Protein AF-A0A1W9L1S1-F1 (afdb_monomer_lite)

Secondary structure (DSSP, 8-state):
----SSSSSS-------PPP-----------------PPPPP---------HHHHHGGG--S--TTHHHHHHHHHTSS-PPPPPPPPTTTT--------TT--PPP-------PPPPPPPPPPPEEEEEEEEEEHHHHHHHHHHHTT-EEEE-TT---EEEEEEEEEEHHHHHHHHHTTS-EEEEEETTEEEEEE----------S----EEEEEEEEEEEEE-----S-----------------------EEEEEEEEEEEEES--

Structure (mmCIF, N/CA/C/O backbone):
data_AF-A0A1W9L1S1-F1
#
_entry.id   AF-A0A1W9L1S1-F1
#
loop_
_atom_site.group_PDB
_atom_site.id
_atom_site.type_symbol
_atom_site.label_atom_id
_atom_site.label_alt_id
_atom_site.label_comp_id
_atom_site.label_asym_id
_atom_site.label_entity_id
_atom_site.label_seq_id
_atom_site.pdbx_PDB_ins_code
_atom_site.Cartn_x
_atom_site.Cartn_y
_atom_site.Cartn_z
_atom_site.occupancy
_atom_site.B_iso_or_equiv
_atom_site.auth_seq_id
_atom_site.auth_comp_id
_atom_site.auth_asym_id
_atom_site.auth_atom_id
_atom_site.pdbx_PDB_model_num
ATOM 1 N N . MET A 1 1 ? -48.584 16.063 -22.514 1.00 49.94 1 MET A N 1
ATOM 2 C CA . MET A 1 1 ? -47.549 16.477 -23.485 1.00 49.94 1 MET A CA 1
ATOM 3 C C . MET A 1 1 ? -47.046 17.865 -23.130 1.00 49.94 1 MET A C 1
ATOM 5 O O . MET A 1 1 ? -47.850 18.667 -22.679 1.00 49.94 1 MET A O 1
ATOM 9 N N . ASN A 1 2 ? -45.771 18.132 -23.423 1.00 47.44 2 ASN A N 1
ATOM 10 C CA . ASN A 1 2 ? -45.127 19.452 -23.467 1.00 47.44 2 ASN A CA 1
ATOM 11 C C . ASN A 1 2 ? -44.334 19.899 -22.221 1.00 47.44 2 ASN A C 1
ATOM 13 O O . ASN A 1 2 ? -44.718 20.835 -21.537 1.00 47.44 2 ASN A O 1
ATOM 17 N N . TRP A 1 3 ? -43.184 19.252 -21.988 1.00 33.94 3 TRP A N 1
ATOM 18 C CA . TRP A 1 3 ? -42.081 19.764 -21.151 1.00 33.94 3 TRP A CA 1
ATOM 19 C C . TRP A 1 3 ? -40.697 19.408 -21.748 1.00 33.94 3 TRP A C 1
ATOM 21 O O . TRP A 1 3 ? -39.762 19.087 -21.027 1.00 33.94 3 TRP A O 1
ATOM 31 N N . LEU A 1 4 ? -40.550 19.453 -23.084 1.00 48.19 4 LEU A N 1
ATOM 32 C CA . LEU A 1 4 ? -39.289 19.115 -23.778 1.00 48.19 4 LEU A CA 1
ATOM 33 C C . LEU A 1 4 ? -38.743 20.225 -24.705 1.00 48.19 4 LEU A C 1
ATOM 35 O O . LEU A 1 4 ? -38.006 19.935 -25.638 1.00 48.19 4 LEU A O 1
ATOM 39 N N . TYR A 1 5 ? -39.072 21.502 -24.471 1.00 48.50 5 TYR A N 1
ATOM 40 C CA . TYR A 1 5 ? -38.666 22.601 -25.373 1.00 48.50 5 TYR A CA 1
ATOM 41 C C . TYR A 1 5 ? -37.921 23.768 -24.700 1.00 48.50 5 TYR A C 1
ATOM 43 O O . TYR A 1 5 ? -37.891 24.875 -25.231 1.00 48.50 5 TYR A O 1
ATOM 51 N N . HIS A 1 6 ? -37.282 23.552 -23.547 1.00 50.56 6 HIS A N 1
ATOM 52 C CA . HIS A 1 6 ? -36.585 24.630 -22.824 1.00 50.56 6 HIS A CA 1
ATOM 53 C C . HIS A 1 6 ? -35.149 24.304 -22.389 1.00 50.56 6 HIS A C 1
ATOM 55 O O . HIS A 1 6 ? -34.696 24.756 -21.342 1.00 50.56 6 HIS A O 1
ATOM 61 N N . TYR A 1 7 ? -34.399 23.546 -23.200 1.00 45.69 7 TYR A N 1
ATOM 62 C CA . TYR A 1 7 ? -32.984 23.274 -22.899 1.00 45.69 7 TYR A CA 1
ATOM 63 C C . TYR A 1 7 ? -32.052 23.202 -24.122 1.00 45.69 7 TYR A C 1
ATOM 65 O O . TYR A 1 7 ? -31.078 22.462 -24.128 1.00 45.69 7 TYR A O 1
ATOM 73 N N . LEU A 1 8 ? -32.326 23.971 -25.181 1.00 45.34 8 LEU A N 1
ATOM 74 C CA . LEU A 1 8 ? -31.482 24.000 -26.389 1.00 45.34 8 LEU A CA 1
ATOM 75 C C . LEU A 1 8 ? -31.199 25.426 -26.885 1.00 45.34 8 LEU A C 1
ATOM 77 O O . LEU A 1 8 ? -31.322 25.709 -28.070 1.00 45.34 8 LEU A O 1
ATOM 81 N N . HIS A 1 9 ? -30.825 26.351 -25.992 1.00 46.66 9 HIS A N 1
ATOM 82 C CA . HIS A 1 9 ? -30.432 27.695 -26.446 1.00 46.66 9 HIS A CA 1
ATOM 83 C C . HIS A 1 9 ? -29.376 28.436 -25.615 1.00 46.66 9 HIS A C 1
ATOM 85 O O . HIS A 1 9 ? -29.292 29.665 -25.672 1.00 46.66 9 HIS A O 1
ATOM 91 N N . ARG A 1 10 ? -28.506 27.727 -24.888 1.00 46.94 10 ARG A N 1
ATOM 92 C CA . ARG A 1 10 ? -27.271 28.337 -24.381 1.00 46.94 10 ARG A CA 1
ATOM 93 C C . ARG A 1 10 ? -26.071 27.441 -24.635 1.00 46.94 10 ARG A C 1
ATOM 95 O O . ARG A 1 10 ? -26.021 26.337 -24.116 1.00 46.94 10 ARG A O 1
ATOM 102 N N . LEU A 1 11 ? -25.130 28.018 -25.386 1.00 43.56 11 LEU A N 1
ATOM 103 C CA . LEU A 1 11 ? -23.681 27.785 -25.464 1.00 43.56 11 LEU A CA 1
ATOM 104 C C . LEU A 1 11 ? -23.211 27.603 -26.914 1.00 43.56 11 LEU A C 1
ATOM 106 O O . LEU A 1 11 ? -22.735 26.551 -27.319 1.00 43.56 11 LEU A O 1
ATOM 110 N N . ASN A 1 12 ? -23.311 28.685 -27.689 1.00 44.16 12 ASN A N 1
ATOM 111 C CA . ASN A 1 12 ? -22.451 28.902 -28.844 1.00 44.16 12 ASN A CA 1
ATOM 112 C C . ASN A 1 12 ? -21.633 30.179 -28.587 1.00 44.16 12 ASN A C 1
ATOM 114 O O . ASN A 1 12 ? -22.175 31.151 -28.061 1.00 44.16 12 ASN A O 1
ATOM 118 N N . ALA A 1 13 ? -20.356 30.146 -28.973 1.00 46.00 13 ALA A N 1
ATOM 119 C CA . ALA A 1 13 ? -19.340 31.203 -28.893 1.00 46.00 13 ALA A CA 1
ATOM 120 C C . ALA A 1 13 ? -18.601 31.409 -27.548 1.00 46.00 13 ALA A C 1
ATOM 122 O O . ALA A 1 13 ? -18.848 32.359 -26.812 1.00 46.00 13 ALA A O 1
ATOM 123 N N . ILE A 1 14 ? -17.550 30.611 -27.320 1.00 42.50 14 ILE A N 1
ATOM 124 C CA . ILE A 1 14 ? -16.337 31.085 -26.631 1.00 42.50 14 ILE A CA 1
ATOM 125 C C . ILE A 1 14 ? -15.211 31.094 -27.665 1.00 42.50 14 ILE A C 1
ATOM 127 O O . ILE A 1 14 ? -14.679 30.063 -28.067 1.00 42.50 14 ILE A O 1
ATOM 131 N N . LYS A 1 15 ? -14.902 32.296 -28.153 1.00 43.91 15 LYS A N 1
ATOM 132 C CA . LYS A 1 15 ? -13.828 32.576 -29.102 1.00 43.91 15 LYS A CA 1
ATOM 133 C C . LYS A 1 15 ? -12.551 32.846 -28.304 1.00 43.91 15 LYS A C 1
ATOM 135 O O . LYS A 1 15 ? -12.382 33.936 -27.769 1.00 43.91 15 LYS A O 1
ATOM 140 N N . LEU A 1 16 ? -11.674 31.847 -28.196 1.00 41.12 16 LEU A N 1
ATOM 141 C CA . LEU A 1 16 ? -10.341 31.995 -27.602 1.00 41.12 16 LEU A CA 1
ATOM 142 C C . LEU A 1 16 ? -9.500 32.942 -28.470 1.00 41.12 16 LEU A C 1
ATOM 144 O O . LEU A 1 16 ? -9.145 32.621 -29.604 1.00 41.12 16 LEU A O 1
ATOM 148 N N . ARG A 1 17 ? -9.220 34.137 -27.942 1.00 42.00 17 ARG A N 1
ATOM 149 C CA . ARG A 1 17 ? -8.342 35.137 -28.551 1.00 42.00 17 ARG A CA 1
ATOM 150 C C . ARG A 1 17 ? -6.930 34.960 -27.996 1.00 42.00 17 ARG A C 1
ATOM 152 O O . ARG A 1 17 ? -6.697 35.187 -26.817 1.00 42.00 17 ARG A O 1
ATOM 159 N N . ILE A 1 18 ? -6.008 34.543 -28.857 1.00 47.72 18 ILE A N 1
ATOM 160 C CA . ILE A 1 18 ? -4.574 34.422 -28.566 1.00 47.72 18 ILE A CA 1
ATOM 161 C C . ILE A 1 18 ? -3.956 35.835 -28.619 1.00 47.72 18 ILE A C 1
ATOM 163 O O . ILE A 1 18 ? -4.170 36.522 -29.624 1.00 47.72 18 ILE A O 1
ATOM 167 N N . PRO A 1 19 ? -3.224 36.311 -27.592 1.00 51.56 19 PRO A N 1
ATOM 168 C CA . PRO A 1 19 ? -2.473 37.562 -27.688 1.00 51.56 19 PRO A CA 1
ATOM 169 C C . PRO A 1 19 ? -1.174 37.377 -28.503 1.00 51.56 19 PRO A C 1
ATOM 171 O O . PRO A 1 19 ? -0.564 36.307 -28.443 1.00 51.56 19 PRO A O 1
ATOM 174 N N . PRO A 1 20 ? -0.736 38.390 -29.277 1.00 47.16 20 PRO A N 1
ATOM 175 C CA . PRO A 1 20 ? 0.481 38.311 -30.079 1.00 47.16 20 PRO A CA 1
ATOM 176 C C . PRO A 1 20 ? 1.754 38.405 -29.225 1.00 47.16 20 PRO A C 1
ATOM 178 O O . PRO A 1 20 ? 1.797 39.065 -28.192 1.00 47.16 20 PRO A O 1
ATOM 181 N N . PHE A 1 21 ? 2.798 37.737 -29.710 1.00 41.56 21 PHE A N 1
ATOM 182 C CA . PHE A 1 21 ? 4.138 37.661 -29.134 1.00 41.56 21 PHE A CA 1
ATOM 183 C C . PHE A 1 21 ? 4.901 38.973 -29.405 1.00 41.56 21 PHE A C 1
ATOM 185 O O . PHE A 1 21 ? 5.224 39.268 -30.558 1.00 41.56 21 PHE A O 1
ATOM 192 N N . GLU A 1 22 ? 5.192 39.765 -28.370 1.00 40.75 22 GLU A N 1
ATOM 193 C CA . GLU A 1 22 ? 6.076 40.933 -28.486 1.00 40.75 22 GLU A CA 1
ATOM 194 C C . GLU A 1 22 ? 7.547 40.495 -28.551 1.00 40.75 22 GLU A C 1
ATOM 196 O O . GLU A 1 22 ? 8.065 39.802 -27.675 1.00 40.75 22 GLU A O 1
ATOM 201 N N . LYS A 1 23 ? 8.236 40.919 -29.616 1.00 44.12 23 LYS A N 1
ATOM 202 C CA . LYS A 1 23 ? 9.696 40.872 -29.737 1.00 44.12 23 LYS A CA 1
ATOM 203 C C . LYS A 1 23 ? 10.296 42.148 -29.145 1.00 44.12 23 LYS A C 1
ATOM 205 O O . LYS A 1 23 ? 9.975 43.232 -29.615 1.00 44.12 23 LYS A O 1
ATOM 210 N N . GLY A 1 24 ? 11.296 41.985 -28.280 1.00 38.12 24 GLY A N 1
ATOM 211 C CA . GLY A 1 24 ? 12.382 42.956 -28.112 1.00 38.12 24 GLY A CA 1
ATOM 212 C C . GLY A 1 24 ? 12.399 43.699 -26.779 1.00 38.12 24 GLY A C 1
ATOM 213 O O . GLY A 1 24 ? 11.664 44.654 -26.576 1.00 38.12 24 GLY A O 1
ATOM 214 N N . GLY A 1 25 ? 13.337 43.320 -25.912 1.00 33.94 25 GLY A N 1
ATOM 215 C CA . GLY A 1 25 ? 13.706 44.078 -24.720 1.00 33.94 25 GLY A CA 1
ATOM 216 C C . GLY A 1 25 ? 15.153 43.781 -24.353 1.00 33.94 25 GLY A C 1
ATOM 217 O O . GLY A 1 25 ? 15.442 42.786 -23.698 1.00 33.94 25 GLY A O 1
ATOM 218 N N . GLN A 1 26 ? 16.070 44.617 -24.841 1.00 43.94 26 GLN A N 1
ATOM 219 C CA . GLN A 1 26 ? 17.478 44.590 -24.463 1.00 43.94 26 GLN A CA 1
ATOM 220 C C . GLN A 1 26 ? 17.642 45.027 -23.003 1.00 43.94 26 GLN A C 1
ATOM 222 O O . GLN A 1 26 ? 17.233 46.124 -22.634 1.00 43.94 26 GLN A O 1
ATOM 227 N N . GLY A 1 27 ? 18.295 44.195 -22.196 1.00 35.91 27 GLY A N 1
ATOM 228 C CA . GLY A 1 27 ? 18.705 44.518 -20.832 1.00 35.91 27 GLY A CA 1
ATOM 229 C C . GLY A 1 27 ? 19.979 43.756 -20.495 1.00 35.91 27 GLY A C 1
ATOM 230 O O . GLY A 1 27 ? 19.933 42.585 -20.135 1.00 35.91 27 GLY A O 1
ATOM 231 N N . GLY A 1 28 ? 21.125 44.405 -20.701 1.00 34.25 28 GLY A N 1
ATOM 232 C CA . GLY A 1 28 ? 22.446 43.814 -20.519 1.00 34.25 28 GLY A CA 1
ATOM 233 C C . GLY A 1 28 ? 22.769 43.513 -19.057 1.00 34.25 28 GLY A C 1
ATOM 234 O O . GLY A 1 28 ? 22.754 44.404 -18.210 1.00 34.25 28 GLY A O 1
ATOM 235 N N . PHE A 1 29 ? 23.163 42.271 -18.784 1.00 43.78 29 PHE A N 1
ATOM 236 C CA . PHE A 1 29 ? 23.790 41.892 -17.523 1.00 43.78 29 PHE A CA 1
ATOM 237 C C . PHE A 1 29 ? 25.302 42.091 -17.631 1.00 43.78 29 PHE A C 1
ATOM 239 O O . PHE A 1 29 ? 26.038 41.275 -18.187 1.00 43.78 29 PHE A O 1
ATOM 246 N N . LYS A 1 30 ? 25.765 43.231 -17.114 1.00 42.75 30 LYS A N 1
ATOM 247 C CA . LYS A 1 30 ? 27.180 43.493 -16.857 1.00 42.75 30 LYS A CA 1
ATOM 248 C C . LYS A 1 30 ? 27.641 42.628 -15.679 1.00 42.75 30 LYS A C 1
ATOM 250 O O . LYS A 1 30 ? 27.108 42.735 -14.584 1.00 42.75 30 LYS A O 1
ATOM 255 N N . SER A 1 31 ? 28.657 41.813 -15.948 1.00 43.84 31 SER A N 1
ATOM 256 C CA . SER A 1 31 ? 29.830 41.563 -15.103 1.00 43.84 31 SER A CA 1
ATOM 257 C C . SER A 1 31 ? 29.633 41.658 -13.583 1.00 43.84 31 SER A C 1
ATOM 259 O O . SER A 1 31 ? 29.845 42.709 -12.987 1.00 43.84 31 SER A O 1
ATOM 261 N N . LEU A 1 32 ? 29.364 40.513 -12.957 1.00 44.47 32 LEU A N 1
ATOM 262 C CA . LEU A 1 32 ? 29.678 40.242 -11.551 1.00 44.47 32 LEU A CA 1
ATOM 263 C C . LEU A 1 32 ? 30.624 39.036 -11.503 1.00 44.47 32 LEU A C 1
ATOM 265 O O . LEU A 1 32 ? 30.278 37.942 -11.068 1.00 44.47 32 LEU A O 1
ATOM 269 N N . LYS A 1 33 ? 31.825 39.246 -12.044 1.00 46.69 33 LYS A N 1
ATOM 270 C CA . LYS A 1 33 ? 33.013 38.514 -11.614 1.00 46.69 33 LYS A CA 1
ATOM 271 C C . LYS A 1 33 ? 33.520 39.225 -10.359 1.00 46.69 33 LYS A C 1
ATOM 273 O O . LYS A 1 33 ? 33.461 40.448 -10.291 1.00 46.69 33 LYS A O 1
ATOM 278 N N . ASP A 1 34 ? 33.999 38.432 -9.411 1.00 43.19 34 ASP A N 1
ATOM 279 C CA . ASP A 1 34 ? 34.749 38.839 -8.219 1.00 43.19 34 ASP A CA 1
ATOM 280 C C . ASP A 1 34 ? 33.909 39.187 -6.981 1.00 43.19 34 ASP A C 1
ATOM 282 O O . ASP A 1 34 ? 33.527 40.333 -6.757 1.00 43.19 34 ASP A O 1
ATOM 286 N N . LYS A 1 35 ? 33.702 38.177 -6.122 1.00 45.19 35 LYS A N 1
ATOM 287 C CA . LYS A 1 35 ? 33.971 38.213 -4.664 1.00 45.19 35 LYS A CA 1
ATOM 288 C C . LYS A 1 35 ? 33.342 37.002 -3.972 1.00 45.19 35 LYS A C 1
ATOM 290 O O . LYS A 1 35 ? 32.294 37.099 -3.345 1.00 45.19 35 LYS A O 1
ATOM 295 N N . ILE A 1 36 ? 34.033 35.868 -4.025 1.00 42.22 36 ILE A N 1
ATOM 296 C CA . ILE A 1 36 ? 33.941 34.848 -2.974 1.00 42.22 36 ILE A CA 1
ATOM 297 C C . ILE A 1 36 ? 35.389 34.444 -2.670 1.00 42.22 36 ILE A C 1
ATOM 299 O O . ILE A 1 36 ? 36.065 33.950 -3.574 1.00 42.22 36 ILE A O 1
ATOM 303 N N . PRO A 1 37 ? 35.926 34.727 -1.470 1.00 46.81 37 PRO A N 1
ATOM 304 C CA . PRO A 1 37 ? 37.303 34.386 -1.144 1.00 46.81 37 PRO A CA 1
ATOM 305 C C . PRO A 1 37 ? 37.447 32.864 -1.043 1.00 46.81 37 PRO A C 1
ATOM 307 O O . PRO A 1 37 ? 36.881 32.226 -0.158 1.00 46.81 37 PRO A O 1
ATOM 310 N N . LEU A 1 38 ? 38.210 32.298 -1.979 1.00 46.25 38 LEU A N 1
ATOM 311 C CA . LEU A 1 38 ? 38.705 30.928 -1.937 1.00 46.25 38 LEU A CA 1
ATOM 312 C C . LEU A 1 38 ? 39.553 30.748 -0.672 1.00 46.25 38 LEU A C 1
ATOM 314 O O . LEU A 1 38 ? 40.582 31.402 -0.501 1.00 46.25 38 LEU A O 1
ATOM 318 N N . SER A 1 39 ? 39.113 29.860 0.215 1.00 54.62 39 SER A N 1
ATOM 319 C CA . SER A 1 39 ? 39.927 29.335 1.310 1.00 54.62 39 SER A CA 1
ATOM 320 C C . SER A 1 39 ? 41.207 28.688 0.756 1.00 54.62 39 SER A C 1
ATOM 322 O O . SER A 1 39 ? 41.134 28.012 -0.275 1.00 54.62 39 SER A O 1
ATOM 324 N N . PRO A 1 40 ? 42.369 28.841 1.414 1.00 59.53 40 PRO A N 1
ATOM 325 C CA . PRO A 1 40 ? 43.611 28.236 0.945 1.00 59.53 40 PRO A CA 1
ATOM 326 C C . PRO A 1 40 ? 43.558 26.698 1.032 1.00 59.53 40 PRO A C 1
ATOM 328 O O . PRO A 1 40 ? 42.920 26.158 1.941 1.00 59.53 40 PRO A O 1
ATOM 331 N N . PRO A 1 41 ? 44.235 25.972 0.123 1.00 47.78 41 PRO A N 1
ATOM 332 C CA . PRO A 1 41 ? 44.318 24.521 0.195 1.00 47.78 41 PRO A CA 1
ATOM 333 C C . PRO A 1 41 ? 45.150 24.091 1.407 1.00 47.78 41 PRO A C 1
ATOM 335 O O . PRO A 1 41 ? 46.224 24.632 1.678 1.00 47.78 41 PRO A O 1
ATOM 338 N N . PHE A 1 42 ? 44.633 23.099 2.130 1.00 41.28 42 PHE A N 1
ATOM 339 C CA . PHE A 1 42 ? 45.304 22.462 3.252 1.00 41.28 42 PHE A CA 1
ATOM 340 C C . PHE A 1 42 ? 46.691 21.940 2.860 1.00 41.28 42 PHE A C 1
ATOM 342 O O . PHE A 1 42 ? 46.892 21.312 1.820 1.00 41.28 42 PHE A O 1
ATOM 349 N N . SER A 1 43 ? 47.626 22.223 3.762 1.00 40.66 43 SER A N 1
ATOM 350 C CA . SER A 1 43 ? 49.011 21.779 3.801 1.00 40.66 43 SER A CA 1
ATOM 351 C C . SER A 1 43 ? 49.173 20.295 3.455 1.00 40.66 43 SER A C 1
ATOM 353 O O . SER A 1 43 ? 48.520 19.418 4.022 1.00 40.66 43 SER A O 1
ATOM 355 N N . LYS A 1 44 ? 50.085 20.035 2.519 1.00 40.88 44 LYS A N 1
ATOM 356 C CA . LYS A 1 44 ? 50.530 18.719 2.068 1.00 40.88 44 LYS A CA 1
ATOM 357 C C . LYS A 1 44 ? 51.290 18.044 3.217 1.00 40.88 44 LYS A C 1
ATOM 359 O O . LYS A 1 44 ? 52.481 18.271 3.396 1.00 40.88 44 LYS A O 1
ATOM 364 N N . GLY A 1 45 ? 50.589 17.245 4.017 1.00 35.31 45 GLY A N 1
ATOM 365 C CA . GLY A 1 45 ? 51.211 16.363 4.998 1.00 35.31 45 GLY A CA 1
ATOM 366 C C . GLY A 1 45 ? 51.992 15.260 4.287 1.00 35.31 45 GLY A C 1
ATOM 367 O O . GLY A 1 45 ? 51.404 14.418 3.611 1.00 35.31 45 GLY A O 1
ATOM 368 N N . GLU A 1 46 ? 53.318 15.273 4.425 1.00 44.25 46 GLU A N 1
ATOM 369 C CA . GLU A 1 46 ? 54.164 14.111 4.160 1.00 44.25 46 GLU A CA 1
ATOM 370 C C . GLU A 1 46 ? 53.684 12.933 5.022 1.00 44.25 46 GLU A C 1
ATOM 372 O O . GLU A 1 46 ? 53.891 12.910 6.233 1.00 44.25 46 GLU A O 1
ATOM 377 N N . ALA A 1 47 ? 53.089 11.921 4.397 1.00 36.03 47 ALA A N 1
ATOM 378 C CA . ALA A 1 47 ? 52.961 10.598 4.988 1.00 36.03 47 ALA A CA 1
ATOM 379 C C . ALA A 1 47 ? 54.021 9.698 4.347 1.00 36.03 47 ALA A C 1
ATOM 381 O O . ALA A 1 47 ? 53.829 9.151 3.262 1.00 36.03 47 ALA A O 1
ATOM 382 N N . LYS A 1 48 ? 55.168 9.556 5.018 1.00 43.38 48 LYS A N 1
ATOM 383 C CA . LYS A 1 48 ? 56.128 8.485 4.734 1.00 43.38 48 LYS A CA 1
ATOM 384 C C . LYS A 1 48 ? 55.489 7.165 5.167 1.00 43.38 48 LYS A C 1
ATOM 386 O O . LYS A 1 48 ? 55.603 6.764 6.322 1.00 43.38 48 LYS A O 1
ATOM 391 N N . SER A 1 49 ? 54.781 6.503 4.256 1.00 46.47 49 SER A N 1
ATOM 392 C CA . SER A 1 49 ? 54.302 5.137 4.453 1.00 46.47 49 SER A CA 1
ATOM 393 C C . SER A 1 49 ? 55.490 4.176 4.361 1.00 46.47 49 SER A C 1
ATOM 395 O O . SER A 1 49 ? 55.917 3.747 3.291 1.00 46.47 49 SER A O 1
ATOM 397 N N . LEU A 1 50 ? 56.066 3.853 5.521 1.00 49.69 50 LEU A N 1
ATOM 398 C CA . LEU A 1 50 ? 56.976 2.722 5.668 1.00 49.69 50 LEU A CA 1
ATOM 399 C C . LEU A 1 50 ? 56.202 1.448 5.314 1.00 49.69 50 LEU A C 1
ATOM 401 O O . LEU A 1 50 ? 55.283 1.026 6.013 1.00 49.69 50 LEU A O 1
ATOM 405 N N . ASN A 1 51 ? 56.553 0.880 4.167 1.00 50.59 51 ASN A N 1
ATOM 406 C CA . ASN A 1 51 ? 55.903 -0.264 3.553 1.00 50.59 51 ASN A CA 1
ATOM 407 C C . ASN A 1 51 ? 56.245 -1.545 4.342 1.00 50.59 51 ASN A C 1
ATOM 409 O O . ASN A 1 51 ? 57.179 -2.272 4.006 1.00 50.59 51 ASN A O 1
ATOM 413 N N . LEU A 1 52 ? 55.505 -1.801 5.428 1.00 47.22 52 LEU A N 1
ATOM 414 C CA . LEU A 1 52 ? 55.682 -2.959 6.322 1.00 47.22 52 LEU A CA 1
ATOM 415 C C . LEU A 1 52 ? 55.492 -4.305 5.587 1.00 47.22 52 LEU A C 1
ATOM 417 O O . LEU A 1 52 ? 56.055 -5.323 5.983 1.00 47.22 52 LEU A O 1
ATOM 421 N N . MET A 1 53 ? 54.776 -4.299 4.459 1.00 48.97 53 MET A N 1
ATOM 422 C CA . MET A 1 53 ? 54.571 -5.473 3.603 1.00 48.97 53 MET A CA 1
ATOM 423 C C . MET A 1 53 ? 55.808 -5.846 2.769 1.00 48.97 53 MET A C 1
ATOM 425 O O . MET A 1 53 ? 55.957 -7.002 2.379 1.00 48.97 53 MET A O 1
ATOM 429 N N . ALA A 1 54 ? 56.742 -4.912 2.545 1.00 48.03 54 ALA A N 1
ATOM 430 C CA . ALA A 1 54 ? 57.990 -5.197 1.832 1.00 48.03 54 ALA A CA 1
ATOM 431 C C . ALA A 1 54 ? 59.065 -5.834 2.735 1.00 48.03 54 ALA A C 1
ATOM 433 O O . ALA A 1 54 ? 59.961 -6.515 2.234 1.00 48.03 54 ALA A O 1
ATOM 434 N N . LEU A 1 55 ? 58.967 -5.657 4.060 1.00 47.16 55 LEU A N 1
ATOM 435 C CA . LEU A 1 55 ? 59.891 -6.275 5.018 1.00 47.16 55 LEU A CA 1
ATOM 436 C C . LEU A 1 55 ? 59.503 -7.731 5.337 1.00 47.16 55 LEU A C 1
ATOM 438 O O . LEU A 1 55 ? 60.378 -8.562 5.561 1.00 47.16 55 LEU A O 1
ATOM 442 N N . LEU A 1 56 ? 58.208 -8.065 5.285 1.00 52.19 56 LEU A N 1
ATOM 443 C CA . LEU A 1 56 ? 57.719 -9.425 5.547 1.00 52.19 56 LEU A CA 1
ATOM 444 C C . LEU A 1 56 ? 57.943 -10.401 4.380 1.00 52.19 56 LEU A C 1
ATOM 446 O O . LEU A 1 56 ? 58.017 -11.606 4.600 1.00 52.19 56 LEU A O 1
ATOM 450 N N . HIS A 1 57 ? 58.132 -9.910 3.151 1.00 45.50 57 HIS A N 1
ATOM 451 C CA . HIS A 1 57 ? 58.333 -10.779 1.985 1.00 45.50 57 HIS A CA 1
ATOM 452 C C . HIS A 1 57 ? 59.803 -11.201 1.764 1.00 45.50 57 HIS A C 1
ATOM 454 O O . HIS A 1 57 ? 60.074 -12.159 1.044 1.00 45.50 57 HIS A O 1
ATOM 460 N N . ARG A 1 58 ? 60.778 -10.531 2.403 1.00 50.25 58 ARG A N 1
ATOM 461 C CA . ARG A 1 58 ? 62.220 -10.850 2.270 1.00 50.25 58 ARG A CA 1
ATOM 462 C C . ARG A 1 58 ? 62.766 -11.855 3.293 1.00 50.25 58 ARG A C 1
ATOM 464 O O . ARG A 1 58 ? 63.972 -12.073 3.322 1.00 50.25 58 ARG A O 1
ATOM 471 N N . LEU A 1 59 ? 61.910 -12.492 4.090 1.00 47.34 59 LEU A N 1
ATOM 472 C CA . LEU A 1 59 ? 62.317 -13.542 5.038 1.00 47.34 59 LEU A CA 1
ATOM 473 C C . LEU A 1 59 ? 61.814 -14.945 4.661 1.00 47.34 59 LEU A C 1
ATOM 475 O O . LEU A 1 59 ? 62.170 -15.915 5.320 1.00 47.34 59 LEU A O 1
ATOM 479 N N . HIS A 1 60 ? 61.066 -15.090 3.564 1.00 52.09 60 HIS A N 1
ATOM 480 C CA . HIS A 1 60 ? 60.492 -16.371 3.138 1.00 52.09 60 HIS A CA 1
ATOM 481 C C . HIS A 1 60 ? 61.317 -17.069 2.036 1.00 52.09 60 HIS A C 1
ATOM 483 O O . HIS A 1 60 ? 60.771 -17.583 1.062 1.00 52.09 60 HIS A O 1
ATOM 489 N N . LEU A 1 61 ? 62.650 -17.067 2.151 1.00 53.94 61 LEU A N 1
ATOM 490 C CA . LEU A 1 61 ? 63.537 -17.844 1.271 1.00 53.94 61 LEU A CA 1
ATOM 491 C C . LEU A 1 61 ? 64.784 -18.356 2.008 1.00 53.94 61 LEU A C 1
ATOM 493 O O . LEU A 1 61 ? 65.920 -18.081 1.632 1.00 53.94 61 LEU A O 1
ATOM 497 N N . LYS A 1 62 ? 64.580 -19.172 3.041 1.00 51.44 62 LYS A N 1
ATOM 498 C CA . LYS A 1 62 ? 65.489 -20.288 3.334 1.00 51.44 62 LYS A CA 1
ATOM 499 C C . LYS A 1 62 ? 64.742 -21.298 4.196 1.00 51.44 62 LYS A C 1
ATOM 501 O O . LYS A 1 62 ? 64.242 -20.954 5.259 1.00 51.44 62 LYS A O 1
ATOM 506 N N . GLY A 1 63 ? 64.572 -22.506 3.668 1.00 56.81 63 GLY A N 1
ATOM 507 C CA . GLY A 1 63 ? 63.785 -23.548 4.308 1.00 56.81 63 GLY A CA 1
ATOM 508 C C . GLY A 1 63 ? 64.414 -23.999 5.616 1.00 56.81 63 GLY A C 1
ATOM 509 O O . GLY A 1 63 ? 65.432 -24.664 5.562 1.00 56.81 63 GLY A O 1
ATOM 510 N N . GLU A 1 64 ? 63.770 -23.657 6.733 1.00 61.31 64 GLU A N 1
ATOM 511 C CA . GLU A 1 64 ? 63.778 -24.364 8.024 1.00 61.31 64 GLU A CA 1
ATOM 512 C C . GLU A 1 64 ? 62.462 -24.025 8.760 1.00 61.31 64 GLU A C 1
ATOM 514 O O . GLU A 1 64 ? 62.418 -23.303 9.753 1.00 61.31 64 GLU A O 1
ATOM 519 N N . SER A 1 65 ? 61.334 -24.498 8.221 1.00 58.72 65 SER A N 1
ATOM 520 C CA . SER A 1 65 ? 59.972 -24.171 8.682 1.00 58.72 65 SER A CA 1
ATOM 521 C C . SER A 1 65 ? 59.509 -24.927 9.941 1.00 58.72 65 SER A C 1
ATOM 523 O O . SER A 1 65 ? 58.394 -24.706 10.407 1.00 58.72 65 SER A O 1
ATOM 525 N N . GLY A 1 66 ? 60.348 -25.787 10.530 1.00 57.44 66 GLY A N 1
ATOM 526 C CA . GLY A 1 66 ? 59.999 -26.556 11.735 1.00 57.44 66 GLY A CA 1
ATOM 527 C C . GLY A 1 66 ? 60.279 -25.836 13.061 1.00 57.44 66 GLY A C 1
ATOM 528 O O . GLY A 1 66 ? 59.526 -25.989 14.020 1.00 57.44 66 GLY A O 1
ATOM 529 N N . LEU A 1 67 ? 61.334 -25.017 13.126 1.00 58.72 67 LEU A N 1
ATOM 530 C CA . LEU A 1 67 ? 61.806 -24.425 14.387 1.00 58.72 67 LEU A CA 1
ATOM 531 C C . LEU A 1 67 ? 61.052 -23.144 14.778 1.00 58.72 67 LEU A C 1
ATOM 533 O O . LEU A 1 67 ? 60.781 -22.923 15.958 1.00 58.72 67 LEU A O 1
ATOM 537 N N . PHE A 1 68 ? 60.627 -22.335 13.804 1.00 58.31 68 PHE A N 1
ATOM 538 C CA . PHE A 1 68 ? 59.901 -21.085 14.073 1.00 58.31 68 PHE A CA 1
ATOM 539 C C . PHE A 1 68 ? 58.474 -21.306 14.595 1.00 58.31 68 PHE A C 1
ATOM 541 O O . PHE A 1 68 ? 57.997 -20.542 15.435 1.00 58.31 68 PHE A O 1
ATOM 548 N N . LEU A 1 69 ? 57.808 -22.379 14.157 1.00 61.38 69 LEU A N 1
ATOM 549 C CA . LEU A 1 69 ? 56.446 -22.705 14.590 1.00 61.38 69 LEU A CA 1
ATOM 550 C C . LEU A 1 69 ? 56.427 -23.276 16.023 1.00 61.38 69 LEU A C 1
ATOM 552 O O . LEU A 1 69 ? 55.505 -22.998 16.786 1.00 61.38 69 LEU A O 1
ATOM 556 N N . SER A 1 70 ? 57.498 -23.969 16.433 1.00 61.59 70 SER A N 1
ATOM 557 C CA . SER A 1 70 ? 57.700 -24.427 17.816 1.00 61.59 70 SER A CA 1
ATOM 558 C C . SER A 1 70 ? 57.995 -23.276 18.788 1.00 61.59 70 SER A C 1
ATOM 560 O O . SER A 1 70 ? 57.575 -23.329 19.943 1.00 61.59 70 SER A O 1
ATOM 562 N N . PHE A 1 71 ? 58.699 -22.231 18.339 1.00 64.69 71 PHE A N 1
ATOM 563 C CA . PHE A 1 71 ? 59.054 -21.087 19.187 1.00 64.69 71 PHE A CA 1
ATOM 564 C C . PHE A 1 71 ? 57.844 -20.182 19.475 1.00 64.69 71 PHE A C 1
ATOM 566 O O . PHE A 1 71 ? 57.655 -19.725 20.601 1.00 64.69 71 PHE A O 1
ATOM 573 N N . ILE A 1 72 ? 56.967 -19.990 18.484 1.00 66.06 72 ILE A N 1
ATOM 574 C CA . ILE A 1 72 ? 55.703 -19.252 18.646 1.00 66.06 72 ILE A CA 1
ATOM 575 C C . ILE A 1 72 ? 54.722 -20.007 19.558 1.00 66.06 72 ILE A C 1
ATOM 577 O O . ILE A 1 72 ? 54.024 -19.377 20.351 1.00 66.06 72 ILE A O 1
ATOM 581 N N . LEU A 1 73 ? 54.713 -21.344 19.522 1.00 63.88 73 LEU A N 1
ATOM 582 C CA . LEU A 1 73 ? 53.853 -22.159 20.386 1.00 63.88 73 LEU A CA 1
ATOM 583 C C . LEU A 1 73 ? 54.272 -22.108 21.872 1.00 63.88 73 LEU A C 1
ATOM 585 O O . LEU A 1 73 ? 53.414 -22.174 22.748 1.00 63.88 73 LEU A O 1
ATOM 589 N N . TRP A 1 74 ? 55.564 -21.925 22.171 1.00 64.44 74 TRP A N 1
ATOM 590 C CA . TRP A 1 74 ? 56.067 -21.781 23.549 1.00 64.44 74 TRP A CA 1
ATOM 591 C C . TRP A 1 74 ? 55.777 -20.408 24.174 1.00 64.44 74 TRP A C 1
ATOM 593 O O . TRP A 1 74 ? 55.570 -20.315 25.384 1.00 64.44 74 TRP A O 1
ATOM 603 N N . LEU A 1 75 ? 55.693 -19.344 23.369 1.00 64.00 75 LEU A N 1
ATOM 604 C CA . LEU A 1 75 ? 55.372 -17.992 23.848 1.00 64.00 75 LEU A CA 1
ATOM 605 C C . LEU A 1 75 ? 53.902 -17.830 24.285 1.00 64.00 75 LEU A C 1
ATOM 607 O O . LEU A 1 75 ? 53.598 -16.942 25.078 1.00 64.00 75 LEU A O 1
ATOM 611 N N . LEU A 1 76 ? 52.997 -18.701 23.825 1.00 59.91 76 LEU A N 1
ATOM 612 C CA . LEU A 1 76 ? 51.562 -18.641 24.141 1.00 59.91 76 LEU A CA 1
ATOM 613 C C . LEU A 1 76 ? 51.173 -19.302 25.481 1.00 59.91 76 LEU A C 1
ATOM 615 O O . LEU A 1 76 ? 50.067 -19.071 25.960 1.00 59.91 76 LEU A O 1
ATOM 619 N N . VAL A 1 77 ? 52.060 -20.076 26.124 1.00 60.38 77 VAL A N 1
ATOM 620 C CA . VAL A 1 77 ? 51.761 -20.802 27.385 1.00 60.38 77 VAL A CA 1
ATOM 621 C C . VAL A 1 77 ? 52.137 -20.002 28.649 1.00 60.38 77 VAL A C 1
ATOM 623 O O . VAL A 1 77 ? 51.790 -20.387 29.762 1.00 60.38 77 VAL A O 1
ATOM 626 N N . ALA A 1 78 ? 52.788 -18.843 28.515 1.00 56.91 78 ALA A N 1
ATOM 627 C CA . ALA A 1 78 ? 53.346 -18.103 29.655 1.00 56.91 78 ALA A CA 1
ATOM 628 C C . ALA A 1 78 ? 52.381 -17.131 30.374 1.00 56.91 78 ALA A C 1
ATOM 630 O O . ALA A 1 78 ? 52.813 -16.421 31.280 1.00 56.91 78 ALA A O 1
ATOM 631 N N . CYS A 1 79 ? 51.092 -17.074 30.022 1.00 58.78 79 CYS A N 1
ATOM 632 C CA . CYS A 1 79 ? 50.146 -16.158 30.673 1.00 58.78 79 CYS A CA 1
ATOM 633 C C . CYS A 1 79 ? 48.958 -16.901 31.303 1.00 58.78 79 CYS A C 1
ATOM 635 O O . CYS A 1 79 ? 47.855 -16.921 30.762 1.00 58.78 79 CYS A O 1
ATOM 637 N N . ALA A 1 80 ? 49.190 -17.509 32.469 1.00 69.75 80 ALA A N 1
ATOM 638 C CA . ALA A 1 80 ? 48.126 -17.953 33.367 1.00 69.75 80 ALA A CA 1
ATOM 639 C C . ALA A 1 80 ? 47.897 -16.878 34.455 1.00 69.75 80 ALA A C 1
ATOM 641 O O . ALA A 1 80 ? 48.848 -16.533 35.162 1.00 69.75 80 ALA A O 1
ATOM 642 N N . PRO A 1 81 ? 46.682 -16.316 34.612 1.00 71.94 81 PRO A N 1
ATOM 643 C CA . PRO A 1 81 ? 46.400 -15.345 35.664 1.00 71.94 81 PRO A CA 1
ATOM 644 C C . PRO A 1 81 ? 46.339 -16.036 37.033 1.00 71.94 81 PRO A C 1
ATOM 646 O O . PRO A 1 81 ? 45.569 -16.970 37.248 1.00 71.94 81 PRO A O 1
ATOM 649 N N . GLN A 1 82 ? 47.157 -15.562 37.970 1.00 74.69 82 GLN A N 1
ATOM 650 C CA . GLN A 1 82 ? 47.133 -15.979 39.373 1.00 74.69 82 GLN A CA 1
ATOM 651 C C . GLN A 1 82 ? 45.866 -15.454 40.080 1.00 74.69 82 GLN A C 1
ATOM 653 O O . GLN A 1 82 ? 45.534 -14.276 39.915 1.00 74.69 82 GLN A O 1
ATOM 658 N N . PRO A 1 83 ? 45.144 -16.277 40.868 1.00 75.38 83 PRO A N 1
ATOM 659 C CA . PRO A 1 83 ? 44.019 -15.792 41.659 1.00 75.38 83 PRO A CA 1
ATOM 660 C C . PRO A 1 83 ? 44.521 -14.891 42.805 1.00 75.38 83 PRO A C 1
ATOM 662 O O . PRO A 1 83 ? 45.558 -15.188 43.404 1.00 75.38 83 PRO A O 1
ATOM 665 N N . PRO A 1 84 ? 43.814 -13.797 43.141 1.00 72.69 84 PRO A N 1
ATOM 666 C CA . PRO A 1 84 ? 44.211 -12.925 44.242 1.00 72.69 84 PRO A CA 1
ATOM 667 C C . PRO A 1 84 ? 44.079 -13.652 45.588 1.00 72.69 84 PRO A C 1
ATOM 669 O O . PRO A 1 84 ? 43.055 -14.278 45.865 1.00 72.69 84 PRO A O 1
ATOM 672 N N . LEU A 1 85 ? 45.102 -13.546 46.443 1.00 69.31 85 LEU A N 1
ATOM 673 C CA . LEU A 1 85 ? 45.019 -14.035 47.820 1.00 69.31 85 LEU A CA 1
ATOM 674 C C . LEU A 1 85 ? 44.022 -13.176 48.622 1.00 69.31 85 LEU A C 1
ATOM 676 O O . LEU A 1 85 ? 44.128 -11.946 48.593 1.00 69.31 85 LEU A O 1
ATOM 680 N N . PRO A 1 86 ? 43.079 -13.783 49.364 1.00 69.12 86 PRO A N 1
ATOM 681 C CA . PRO A 1 86 ? 42.185 -13.036 50.239 1.00 69.12 86 PRO A CA 1
ATOM 682 C C . PRO A 1 86 ? 42.972 -12.436 51.412 1.00 69.12 86 PRO A C 1
ATOM 684 O O . PRO A 1 86 ? 43.758 -13.121 52.069 1.00 69.12 86 PRO A O 1
ATOM 687 N N . SER A 1 87 ? 42.768 -11.144 51.679 1.00 71.12 87 SER A N 1
ATOM 688 C CA . SER A 1 87 ? 43.406 -10.461 52.803 1.00 71.12 87 SER A CA 1
ATOM 689 C C . SER A 1 87 ? 42.811 -10.947 54.141 1.00 71.12 87 SER A C 1
ATOM 691 O O . SER A 1 87 ? 41.592 -11.114 54.239 1.00 71.12 87 SER A O 1
ATOM 693 N N . PRO A 1 88 ? 43.619 -11.150 55.204 1.00 65.31 88 PRO A N 1
ATOM 694 C CA . PRO A 1 88 ? 43.162 -11.740 56.475 1.00 65.31 88 PRO A CA 1
ATOM 695 C C . PRO A 1 88 ? 42.123 -10.937 57.288 1.00 65.31 88 PRO A C 1
ATOM 697 O O . PRO A 1 88 ? 41.809 -11.314 58.411 1.00 65.31 88 PRO A O 1
ATOM 700 N N . GLY A 1 89 ? 41.596 -9.822 56.772 1.00 63.69 89 GLY A N 1
ATOM 701 C CA . GLY A 1 89 ? 40.766 -8.881 57.536 1.00 63.69 89 GLY A CA 1
ATOM 702 C C . GLY A 1 89 ? 39.251 -9.009 57.359 1.00 63.69 89 GLY A C 1
ATOM 703 O O . GLY A 1 89 ? 38.519 -8.274 58.011 1.00 63.69 89 GLY A O 1
ATOM 704 N N . HIS A 1 90 ? 38.749 -9.891 56.487 1.00 60.62 90 HIS A N 1
ATOM 705 C CA . HIS A 1 90 ? 37.328 -9.869 56.098 1.00 60.62 90 HIS A CA 1
ATOM 706 C C . HIS A 1 90 ? 36.396 -10.759 56.949 1.00 60.62 90 HIS A C 1
ATOM 708 O O . HIS A 1 90 ? 35.185 -10.736 56.746 1.00 60.62 90 HIS A O 1
ATOM 714 N N . ILE A 1 91 ? 36.931 -11.522 57.914 1.00 57.44 91 ILE A N 1
ATOM 715 C CA . ILE A 1 91 ? 36.146 -12.349 58.857 1.00 57.44 91 ILE A CA 1
ATOM 716 C C . ILE A 1 91 ? 36.588 -12.068 60.304 1.00 57.44 91 ILE A C 1
ATOM 718 O O . ILE A 1 91 ? 36.873 -12.968 61.086 1.00 57.44 91 ILE A O 1
ATOM 722 N N . HIS A 1 92 ? 36.646 -10.795 60.686 1.00 56.78 92 HIS A N 1
ATOM 723 C CA . HIS A 1 92 ? 36.498 -10.425 62.092 1.00 56.78 92 HIS A CA 1
ATOM 724 C C . HIS A 1 92 ? 35.148 -9.734 62.248 1.00 56.78 92 HIS A C 1
ATOM 726 O O . HIS A 1 92 ? 35.017 -8.518 62.149 1.00 56.78 92 HIS A O 1
ATOM 732 N N . THR A 1 93 ? 34.116 -10.547 62.475 1.00 59.44 93 THR A N 1
ATOM 733 C CA . THR A 1 93 ? 32.844 -10.097 63.038 1.00 59.44 93 THR A CA 1
ATOM 734 C C . THR A 1 93 ? 33.067 -9.765 64.512 1.00 59.44 93 THR A C 1
ATOM 736 O 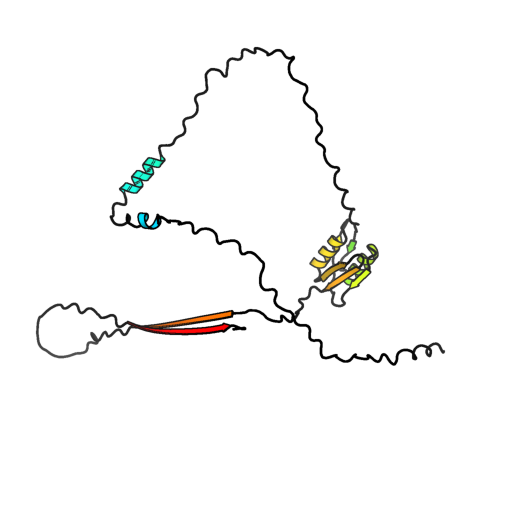O . THR A 1 93 ? 32.764 -10.550 65.404 1.00 59.44 93 THR A O 1
ATOM 739 N N . THR A 1 94 ? 33.593 -8.577 64.777 1.00 63.12 94 THR A N 1
ATOM 740 C CA . THR A 1 94 ? 33.197 -7.810 65.958 1.00 63.12 94 THR A CA 1
ATOM 741 C C . THR A 1 94 ? 32.236 -6.738 65.455 1.00 63.12 94 THR A C 1
ATOM 743 O O . THR A 1 94 ? 32.659 -5.839 64.728 1.00 63.12 94 THR A O 1
ATOM 746 N N . PRO A 1 95 ? 30.931 -6.818 65.765 1.00 55.56 95 PRO A N 1
ATOM 747 C CA . PRO A 1 95 ? 29.993 -5.791 65.358 1.00 55.56 95 PRO A CA 1
ATOM 748 C C . PRO A 1 95 ? 30.196 -4.586 66.277 1.00 55.56 95 PRO A C 1
ATOM 750 O O . PRO A 1 95 ? 29.487 -4.415 67.266 1.00 55.56 95 PRO A O 1
ATOM 753 N N . THR A 1 96 ? 31.160 -3.724 65.963 1.00 58.28 96 THR A N 1
ATOM 754 C CA . THR A 1 96 ? 31.108 -2.352 66.467 1.00 58.28 96 THR A CA 1
ATOM 755 C C . THR A 1 96 ? 30.038 -1.646 65.651 1.00 58.28 96 THR A C 1
ATOM 757 O O . THR A 1 96 ? 30.303 -1.133 64.568 1.00 58.28 96 THR A O 1
ATOM 760 N N . ARG A 1 97 ? 28.796 -1.700 66.144 1.00 59.34 97 ARG A N 1
ATOM 761 C CA . ARG A 1 97 ? 27.664 -0.923 65.632 1.00 59.34 97 ARG A CA 1
ATOM 762 C C . ARG A 1 97 ? 28.072 0.560 65.629 1.00 59.34 97 ARG A C 1
ATOM 764 O O . ARG A 1 97 ? 28.250 1.107 66.718 1.00 59.34 97 ARG A O 1
ATOM 771 N N . PRO A 1 98 ? 28.233 1.218 64.466 1.00 64.88 98 PRO A N 1
ATOM 772 C CA . PRO A 1 98 ? 28.373 2.668 64.445 1.00 64.88 98 PRO A CA 1
ATOM 773 C C . PRO A 1 98 ? 27.083 3.306 65.003 1.00 64.88 98 PRO A C 1
ATOM 775 O O . PRO A 1 98 ? 26.004 2.717 64.855 1.00 64.88 98 PRO A O 1
ATOM 778 N N . PRO A 1 99 ? 27.170 4.457 65.697 1.00 64.25 99 PRO A N 1
ATOM 779 C CA . PRO A 1 99 ? 26.007 5.126 66.276 1.00 64.25 99 PRO A CA 1
ATOM 780 C C . PRO A 1 99 ? 24.953 5.383 65.192 1.00 64.25 99 PRO A C 1
ATOM 782 O O . PRO A 1 99 ? 25.263 5.834 64.095 1.00 64.25 99 PRO A O 1
ATOM 785 N N . ALA A 1 100 ? 23.705 5.030 65.494 1.00 62.16 100 ALA A N 1
ATOM 786 C CA . ALA A 1 100 ? 22.612 4.918 64.529 1.00 62.16 100 ALA A CA 1
ATOM 787 C C . ALA A 1 100 ? 21.985 6.264 64.108 1.00 62.16 100 ALA A C 1
ATOM 789 O O . ALA A 1 100 ? 20.927 6.257 63.485 1.00 62.16 100 ALA A O 1
ATOM 790 N N . ASP A 1 101 ? 22.619 7.394 64.428 1.00 61.69 101 ASP A N 1
ATOM 791 C CA . ASP A 1 101 ? 21.955 8.704 64.437 1.00 61.69 101 ASP A CA 1
ATOM 792 C C . ASP A 1 101 ? 22.437 9.690 63.359 1.00 61.69 101 ASP A C 1
ATOM 794 O O . ASP A 1 101 ? 22.019 10.843 63.377 1.00 61.69 101 ASP A O 1
ATOM 798 N N . ASP A 1 102 ? 23.262 9.272 62.392 1.00 69.88 102 ASP A N 1
ATOM 799 C CA . ASP A 1 102 ? 23.774 10.181 61.348 1.00 69.88 102 ASP A CA 1
ATOM 800 C C . ASP A 1 102 ? 23.580 9.637 59.923 1.00 69.88 102 ASP A C 1
ATOM 802 O O . ASP A 1 102 ? 24.519 9.453 59.149 1.00 69.88 102 ASP A O 1
ATOM 806 N N . ILE A 1 103 ? 22.328 9.327 59.572 1.00 66.06 103 ILE A N 1
ATOM 807 C CA . ILE A 1 103 ? 21.930 9.124 58.174 1.00 66.06 103 ILE A CA 1
ATOM 808 C C . ILE A 1 103 ? 20.945 10.241 57.817 1.00 66.06 103 ILE A C 1
ATOM 810 O O . ILE A 1 103 ? 19.822 10.238 58.330 1.00 66.06 103 ILE A O 1
ATOM 814 N N . PRO A 1 104 ? 21.319 11.201 56.948 1.00 75.69 104 PRO A N 1
ATOM 815 C CA . PRO A 1 104 ? 20.390 12.227 56.505 1.00 75.69 104 PRO A CA 1
ATOM 816 C C . PRO A 1 104 ? 19.213 11.571 55.767 1.00 75.69 104 PRO A C 1
ATOM 818 O O . PRO A 1 104 ? 19.413 10.613 55.010 1.00 75.69 104 PRO A O 1
ATOM 821 N N . PRO A 1 105 ? 17.979 12.063 55.971 1.00 80.44 105 PRO A N 1
ATOM 822 C CA . PRO A 1 105 ? 16.796 11.450 55.390 1.00 80.44 105 PRO A CA 1
ATOM 823 C C . PRO A 1 105 ? 16.917 11.387 53.856 1.00 80.44 105 PRO A C 1
ATOM 825 O O . PRO A 1 105 ? 17.341 12.368 53.234 1.00 80.44 105 PRO A O 1
ATOM 828 N N . PRO A 1 106 ? 16.538 10.260 53.221 1.00 77.38 106 PRO A N 1
ATOM 829 C CA . PRO A 1 106 ? 16.605 10.112 51.775 1.00 77.38 106 PRO A CA 1
ATOM 830 C C . PRO A 1 106 ? 15.844 11.233 51.068 1.00 77.38 106 PRO A C 1
ATOM 832 O O . PRO A 1 106 ? 14.671 11.487 51.344 1.00 77.38 106 PRO A O 1
ATOM 835 N N . VAL A 1 107 ? 16.510 11.897 50.127 1.00 76.56 107 VAL A N 1
ATOM 836 C CA . VAL A 1 107 ? 15.931 12.991 49.346 1.00 76.56 107 VAL A CA 1
ATOM 837 C C . VAL A 1 107 ? 14.915 12.415 48.355 1.00 76.56 107 VAL A C 1
ATOM 839 O O . VAL A 1 107 ? 15.257 12.011 47.243 1.00 76.56 107 VAL A O 1
ATOM 842 N N . GLN A 1 108 ? 13.646 12.378 48.760 1.00 79.56 108 GLN A N 1
ATOM 843 C CA . GLN A 1 108 ? 12.513 11.937 47.941 1.00 79.56 108 GLN A CA 1
ATOM 844 C C . GLN A 1 108 ? 12.110 13.023 46.932 1.00 79.56 108 GLN A C 1
ATOM 846 O O . GLN A 1 108 ? 11.020 13.582 47.008 1.00 79.56 108 GLN A O 1
ATOM 851 N N . ARG A 1 109 ? 12.990 13.375 45.987 1.00 77.12 109 ARG A N 1
ATOM 852 C CA . ARG A 1 109 ? 12.594 14.248 44.870 1.00 77.12 109 ARG A CA 1
ATOM 853 C C . ARG A 1 109 ? 11.802 13.414 43.857 1.00 77.12 109 ARG A C 1
ATOM 855 O O . ARG A 1 109 ? 12.415 12.567 43.200 1.00 77.12 109 ARG A O 1
ATOM 862 N N . PRO A 1 110 ? 10.481 13.624 43.699 1.00 77.94 110 PRO A N 1
ATOM 863 C CA . PRO A 1 110 ? 9.740 12.957 42.641 1.00 77.94 110 PRO A CA 1
ATOM 864 C C . PRO A 1 110 ? 10.326 13.387 41.293 1.00 77.94 110 PRO A C 1
ATOM 866 O O . PRO A 1 110 ? 10.517 14.576 41.029 1.00 77.94 110 PRO A O 1
ATOM 869 N N . ARG A 1 111 ? 10.659 12.413 40.442 1.00 75.75 111 ARG A N 1
ATOM 870 C CA . ARG A 1 111 ? 11.041 12.698 39.057 1.00 75.75 111 ARG A CA 1
ATOM 871 C C . ARG A 1 111 ? 9.801 13.216 38.335 1.00 75.75 111 ARG A C 1
ATOM 873 O O . ARG A 1 111 ? 8.747 12.595 38.420 1.00 75.75 111 ARG A O 1
ATOM 880 N N . TYR A 1 112 ? 9.926 14.341 37.640 1.00 81.94 112 TYR A N 1
ATOM 881 C CA . TYR A 1 112 ? 8.853 14.844 36.791 1.00 81.94 112 TYR A CA 1
ATOM 882 C C . TYR A 1 112 ? 8.641 13.866 35.630 1.00 81.94 112 TYR A C 1
ATOM 884 O O . TYR A 1 112 ? 9.537 13.674 34.807 1.00 81.94 112 TYR A O 1
ATOM 892 N N . ILE A 1 113 ? 7.474 13.225 35.600 1.00 82.25 113 ILE A N 1
ATOM 893 C CA . ILE A 1 113 ? 7.019 12.398 34.485 1.00 82.25 113 ILE A CA 1
ATOM 894 C C . ILE A 1 113 ? 6.088 13.302 33.673 1.00 82.25 113 ILE A C 1
ATOM 896 O O . ILE A 1 113 ? 5.067 13.732 34.221 1.00 82.25 113 ILE A O 1
ATOM 900 N N . PRO A 1 114 ? 6.429 13.662 32.424 1.00 83.62 114 PRO A N 1
ATOM 901 C CA . PRO A 1 114 ? 5.516 14.431 31.596 1.00 83.62 114 PRO A CA 1
ATOM 902 C C . PRO A 1 114 ? 4.199 13.656 31.439 1.00 83.62 114 PRO A C 1
ATOM 904 O O . PRO A 1 114 ? 4.226 12.420 31.396 1.00 83.62 114 PRO A O 1
ATOM 907 N N . PRO A 1 115 ? 3.051 14.354 31.369 1.00 83.94 115 PRO A N 1
ATOM 908 C CA . PRO A 1 115 ? 1.770 13.710 31.133 1.00 83.94 115 PRO A CA 1
ATOM 909 C C . PRO A 1 115 ? 1.857 12.806 29.898 1.00 83.94 115 PRO A C 1
ATOM 911 O O . PRO A 1 115 ? 2.484 13.207 28.909 1.00 83.94 115 PRO A O 1
ATOM 914 N N . PRO A 1 116 ? 1.261 11.601 29.936 1.00 81.19 116 PRO A N 1
ATOM 915 C CA . PRO A 1 116 ? 1.213 10.751 28.761 1.00 81.19 116 PRO A CA 1
ATOM 916 C C . PRO A 1 116 ? 0.591 11.544 27.605 1.00 81.19 116 PRO A C 1
ATOM 918 O O . PRO A 1 116 ? -0.345 12.321 27.836 1.00 81.19 116 PRO A O 1
ATOM 921 N N . PRO A 1 117 ? 1.121 11.400 26.376 1.00 80.62 117 PRO A N 1
ATOM 922 C CA . PRO A 1 117 ? 0.544 12.071 25.223 1.00 80.62 117 PRO A CA 1
ATOM 923 C C . PRO A 1 117 ? -0.947 11.720 25.136 1.00 80.62 117 PRO A C 1
ATOM 925 O O . PRO A 1 117 ? -1.322 10.602 25.511 1.00 80.62 117 PRO A O 1
ATOM 928 N N . PRO A 1 118 ? -1.801 12.651 24.671 1.00 77.06 118 PRO A N 1
ATOM 929 C CA . PRO A 1 118 ? -3.215 12.362 24.495 1.00 77.06 118 PRO A CA 1
ATOM 930 C C . PRO A 1 118 ? -3.339 11.085 23.666 1.00 77.06 118 PRO A C 1
ATOM 932 O O . PRO A 1 118 ? -2.729 10.969 22.601 1.00 77.06 118 PRO A O 1
ATOM 935 N N . SER A 1 119 ? -4.067 10.106 24.207 1.00 71.06 119 SER A N 1
ATOM 936 C CA . SER A 1 119 ? -4.348 8.843 23.531 1.00 71.06 119 SER A CA 1
ATOM 937 C C . SER A 1 119 ? -4.840 9.169 22.129 1.00 71.06 119 SER A C 1
ATOM 939 O O . SER A 1 119 ? -5.816 9.913 21.996 1.00 71.06 119 SER A O 1
ATOM 941 N N . ALA A 1 120 ? -4.142 8.663 21.108 1.00 69.19 120 ALA A N 1
ATOM 942 C CA . ALA A 1 120 ? -4.579 8.787 19.726 1.00 69.19 120 ALA A CA 1
ATOM 943 C C . ALA A 1 120 ? -6.068 8.429 19.679 1.00 69.19 120 ALA A C 1
ATOM 945 O O . ALA A 1 120 ? -6.462 7.406 20.243 1.00 69.19 120 ALA A O 1
ATOM 946 N N . SER A 1 121 ? -6.888 9.319 19.113 1.00 68.75 121 SER A N 1
ATOM 947 C CA . SER A 1 121 ? -8.335 9.132 19.025 1.00 68.75 121 SER A CA 1
ATOM 948 C C . SER A 1 121 ? -8.611 7.714 18.546 1.00 68.75 121 SER A C 1
ATOM 950 O O . SER A 1 121 ? -8.085 7.324 17.501 1.00 68.75 121 SER A O 1
ATOM 952 N N . SER A 1 122 ? -9.371 6.947 19.331 1.00 74.00 122 SER A N 1
ATOM 953 C CA . SER A 1 122 ? -9.739 5.583 18.964 1.00 74.00 122 SER A CA 1
ATOM 954 C C . SER A 1 122 ? -10.307 5.619 17.554 1.00 74.00 122 SER A C 1
ATOM 956 O O . SER A 1 122 ? -11.297 6.307 17.310 1.00 74.00 122 SER A O 1
ATOM 958 N N . LEU A 1 123 ? -9.641 4.935 16.624 1.00 84.94 123 LEU A N 1
ATOM 959 C CA . LEU A 1 123 ? -10.178 4.762 15.284 1.00 84.94 123 LEU A CA 1
ATOM 960 C C . LEU A 1 123 ? -11.524 4.055 15.414 1.00 84.94 123 LEU A C 1
ATOM 962 O O . LEU A 1 123 ? -11.677 3.164 16.251 1.00 84.94 123 LEU A O 1
ATOM 966 N N . GLU A 1 124 ? -12.494 4.490 14.619 1.00 90.00 124 GLU A N 1
ATOM 967 C CA . GLU A 1 124 ? -13.806 3.863 14.599 1.00 90.00 124 GLU A CA 1
ATOM 968 C C . GLU A 1 124 ? -13.688 2.421 14.118 1.00 90.00 124 GLU A C 1
ATOM 970 O O . GLU A 1 124 ? -12.891 2.082 13.231 1.00 90.00 124 GLU A O 1
ATOM 975 N N . THR A 1 125 ? -14.495 1.581 14.745 1.00 94.25 125 THR A N 1
ATOM 976 C CA . THR A 1 125 ? -14.385 0.142 14.648 1.00 94.25 125 THR A CA 1
ATOM 977 C C . THR A 1 125 ? -15.699 -0.425 14.133 1.00 94.25 125 THR A C 1
ATOM 979 O O . THR A 1 125 ? -16.771 -0.060 14.611 1.00 94.25 125 THR A O 1
ATOM 982 N N . TYR A 1 126 ? -15.596 -1.344 13.181 1.00 93.56 126 TYR A N 1
ATOM 983 C CA . TYR A 1 126 ? -16.701 -1.872 12.403 1.00 93.56 126 TYR A CA 1
ATOM 984 C C . TYR A 1 126 ? -16.708 -3.401 12.442 1.00 93.56 126 TYR A C 1
ATOM 986 O O . TYR A 1 126 ? -15.659 -4.050 12.542 1.00 93.56 126 TYR A O 1
ATOM 994 N N . SER A 1 127 ? -17.907 -3.976 12.358 1.00 94.12 127 SER A N 1
ATOM 995 C CA . SER A 1 127 ? -18.120 -5.421 12.389 1.00 94.12 127 SER A CA 1
ATOM 996 C C . SER A 1 127 ? -18.942 -5.858 11.181 1.00 94.12 127 SER A C 1
ATOM 998 O O . SER A 1 127 ? -20.092 -5.459 11.027 1.00 94.12 127 SER A O 1
ATOM 1000 N N . VAL A 1 128 ? -18.356 -6.698 10.329 1.00 91.62 128 VAL A N 1
ATOM 1001 C CA . VAL A 1 128 ? -18.976 -7.239 9.120 1.00 91.62 128 VAL A CA 1
ATOM 1002 C C . VAL A 1 128 ? -18.692 -8.735 9.003 1.00 91.62 128 VAL A C 1
ATOM 1004 O O . VAL A 1 128 ? -17.551 -9.189 9.107 1.00 91.62 128 VAL A O 1
ATOM 1007 N N . VAL A 1 129 ? -19.747 -9.513 8.766 1.00 95.44 129 VAL A N 1
ATOM 1008 C CA . VAL A 1 129 ? -19.663 -10.957 8.529 1.00 95.44 129 VAL A CA 1
ATOM 1009 C C . VAL A 1 129 ? -20.372 -11.256 7.222 1.00 95.44 129 VAL A C 1
ATOM 1011 O O . VAL A 1 129 ? -21.591 -11.132 7.126 1.00 95.44 129 VAL A O 1
ATOM 1014 N N . ILE A 1 130 ? -19.597 -11.605 6.202 1.00 94.31 130 ILE A N 1
ATOM 1015 C CA . ILE A 1 130 ? -20.081 -11.834 4.840 1.00 94.31 130 ILE A CA 1
ATOM 1016 C C . ILE A 1 130 ? -19.433 -13.080 4.246 1.00 94.31 130 ILE A C 1
ATOM 1018 O O . ILE A 1 130 ? -18.307 -13.455 4.583 1.00 94.31 130 ILE A O 1
ATOM 1022 N N . THR A 1 131 ? -20.158 -13.738 3.351 1.00 96.62 131 THR A N 1
ATOM 1023 C CA . THR A 1 131 ? -19.710 -14.945 2.652 1.00 96.62 131 THR A CA 1
ATOM 1024 C C . THR A 1 131 ? -20.092 -14.830 1.188 1.00 96.62 131 THR A C 1
ATOM 1026 O O . THR A 1 131 ? -21.243 -14.528 0.889 1.00 96.62 131 THR A O 1
ATOM 1029 N N . ASP A 1 132 ? -19.111 -15.037 0.310 1.00 95.56 132 ASP A N 1
ATOM 1030 C CA . ASP A 1 132 ? -19.243 -14.979 -1.150 1.00 95.56 132 ASP A CA 1
ATOM 1031 C C . ASP A 1 132 ? -19.988 -13.736 -1.672 1.00 95.56 132 ASP A C 1
ATOM 1033 O O . ASP A 1 132 ? -20.889 -13.802 -2.508 1.00 95.56 132 ASP A O 1
ATOM 1037 N N . MET A 1 133 ? -19.634 -12.563 -1.146 1.00 96.50 133 MET A N 1
ATOM 1038 C CA . MET A 1 133 ? -20.293 -11.320 -1.534 1.00 96.50 133 MET A CA 1
ATOM 1039 C C . MET A 1 133 ? -19.502 -10.601 -2.633 1.00 96.50 133 MET A C 1
ATOM 1041 O O . MET A 1 133 ? -18.281 -10.470 -2.502 1.00 96.50 133 MET A O 1
ATOM 1045 N N . PRO A 1 134 ? -20.156 -10.065 -3.685 1.00 96.31 134 PRO A N 1
ATOM 1046 C CA . PRO A 1 134 ? -19.480 -9.237 -4.678 1.00 96.31 134 PRO A CA 1
ATOM 1047 C C . PRO A 1 134 ? -18.775 -8.044 -4.027 1.00 96.31 134 PRO A C 1
ATOM 1049 O O . PRO A 1 134 ? -19.398 -7.269 -3.293 1.00 96.31 134 PRO A O 1
ATOM 1052 N N . VAL A 1 135 ? -17.488 -7.861 -4.336 1.00 96.38 135 VAL A N 1
ATOM 1053 C CA . VAL A 1 135 ? -16.636 -6.846 -3.689 1.00 96.38 135 VAL A CA 1
ATOM 1054 C C . VAL A 1 135 ? -17.197 -5.426 -3.828 1.00 96.38 135 VAL A C 1
ATOM 1056 O O . VAL A 1 135 ? -17.174 -4.655 -2.874 1.00 96.38 135 VAL A O 1
ATOM 1059 N N . LYS A 1 136 ? -17.793 -5.090 -4.979 1.00 95.44 136 LYS A N 1
ATOM 1060 C CA . LYS A 1 136 ? -18.415 -3.779 -5.219 1.00 95.44 136 LYS A CA 1
ATOM 1061 C C . LYS A 1 136 ? -19.525 -3.483 -4.207 1.00 95.44 136 LYS A C 1
ATOM 1063 O O . LYS A 1 136 ? -19.587 -2.379 -3.676 1.00 95.44 136 LYS A O 1
ATOM 1068 N N . ASN A 1 137 ? -20.367 -4.471 -3.912 1.00 95.50 137 ASN A N 1
ATOM 1069 C CA . ASN A 1 137 ? -21.468 -4.307 -2.965 1.00 95.50 137 ASN A CA 1
ATOM 1070 C C . ASN A 1 137 ? -20.937 -4.165 -1.534 1.00 95.50 137 ASN A C 1
ATOM 1072 O O . ASN A 1 137 ? -21.447 -3.336 -0.783 1.00 95.50 137 ASN A O 1
ATOM 1076 N N . LEU A 1 138 ? -19.881 -4.914 -1.185 1.00 95.62 138 LEU A N 1
ATOM 1077 C CA . LEU A 1 138 ? -19.207 -4.793 0.113 1.00 95.62 138 LEU A CA 1
ATOM 1078 C C . LEU A 1 138 ? -18.652 -3.390 0.327 1.00 95.62 138 LEU A C 1
ATOM 1080 O O . LEU A 1 138 ? -18.913 -2.783 1.359 1.00 95.62 138 LEU A O 1
ATOM 1084 N N . LEU A 1 139 ? -17.912 -2.876 -0.653 1.00 95.44 139 LEU A N 1
ATOM 1085 C CA . LEU A 1 139 ? -17.266 -1.570 -0.567 1.00 95.44 139 LEU A CA 1
ATOM 1086 C C . LEU A 1 139 ? -18.288 -0.432 -0.440 1.00 95.44 139 LEU A C 1
ATOM 1088 O O . LEU A 1 139 ? -18.092 0.469 0.369 1.00 95.44 139 LEU A O 1
ATOM 1092 N N . ILE A 1 140 ? -19.401 -0.496 -1.179 1.00 94.88 140 ILE A N 1
ATOM 1093 C CA . ILE A 1 140 ? -20.489 0.490 -1.067 1.00 94.88 140 ILE A CA 1
ATOM 1094 C C . ILE A 1 140 ? -21.155 0.413 0.312 1.00 94.88 140 ILE A C 1
ATOM 1096 O O . ILE A 1 140 ? -21.426 1.447 0.920 1.00 94.88 140 ILE A O 1
ATOM 1100 N N . ALA A 1 141 ? -21.422 -0.792 0.823 1.00 94.56 141 ALA A N 1
ATOM 1101 C CA . ALA A 1 141 ? -22.002 -0.962 2.154 1.00 94.56 141 ALA A CA 1
ATOM 1102 C C . ALA A 1 141 ? -21.071 -0.413 3.248 1.00 94.56 141 ALA A C 1
ATOM 1104 O O . ALA A 1 141 ? -21.520 0.334 4.112 1.00 94.56 141 ALA A O 1
ATOM 1105 N N . LEU A 1 142 ? -19.774 -0.716 3.151 1.00 94.81 142 LEU A N 1
ATOM 1106 C CA . LEU A 1 142 ? -18.749 -0.239 4.078 1.00 94.81 142 LEU A CA 1
ATOM 1107 C C . LEU A 1 142 ? -18.634 1.293 4.052 1.00 94.81 142 LEU A C 1
ATOM 1109 O O . LEU A 1 142 ? -18.622 1.920 5.102 1.00 94.81 142 LEU A O 1
ATOM 1113 N N . ALA A 1 143 ? -18.614 1.905 2.864 1.00 94.69 143 ALA A N 1
ATOM 1114 C CA . ALA A 1 143 ? -18.541 3.359 2.727 1.00 94.69 143 ALA A CA 1
ATOM 1115 C C . ALA A 1 143 ? -19.763 4.081 3.314 1.00 94.69 143 ALA A C 1
ATOM 1117 O O . ALA A 1 143 ? -19.617 5.146 3.915 1.00 94.69 143 ALA A O 1
ATOM 1118 N N . ASN A 1 144 ? -20.959 3.496 3.171 1.00 94.62 144 ASN A N 1
ATOM 1119 C CA . ASN A 1 144 ? -22.177 4.033 3.780 1.00 94.62 144 ASN A CA 1
ATOM 1120 C C . ASN A 1 144 ? -22.134 3.963 5.313 1.00 94.62 144 ASN A C 1
ATOM 1122 O O . ASN A 1 144 ? -22.574 4.906 5.970 1.00 94.62 144 ASN A O 1
ATOM 1126 N N . ASP A 1 145 ? -21.587 2.884 5.876 1.00 93.00 145 ASP A N 1
ATOM 1127 C CA . ASP A 1 145 ? -21.433 2.713 7.326 1.00 93.00 145 ASP A CA 1
ATOM 1128 C C . ASP A 1 145 ? -20.428 3.724 7.904 1.00 93.00 145 ASP A C 1
ATOM 1130 O O . ASP A 1 145 ? -20.696 4.381 8.911 1.00 93.00 145 ASP A O 1
ATOM 1134 N N . THR A 1 146 ? -19.321 3.961 7.189 1.00 92.62 146 THR A N 1
ATOM 1135 C CA . THR A 1 146 ? -18.290 4.935 7.585 1.00 92.62 146 THR A CA 1
ATOM 1136 C C . THR A 1 146 ? -18.591 6.375 7.156 1.00 92.62 146 THR A C 1
ATOM 1138 O O . THR A 1 146 ? -17.771 7.264 7.379 1.00 92.62 146 THR A O 1
ATOM 1141 N N . LYS A 1 147 ? -19.727 6.626 6.488 1.00 93.19 147 LYS A N 1
ATOM 1142 C CA . LYS A 1 147 ? -20.127 7.939 5.937 1.00 93.19 147 LYS A CA 1
ATOM 1143 C C . LYS A 1 147 ? -19.060 8.596 5.047 1.00 93.19 147 LYS A C 1
ATOM 1145 O O . LYS A 1 147 ? -18.923 9.821 5.036 1.00 93.19 147 LYS A O 1
ATOM 1150 N N . MET A 1 148 ? -18.302 7.791 4.305 1.00 93.75 148 MET A N 1
ATOM 1151 C CA . MET A 1 148 ? -17.301 8.281 3.357 1.00 93.75 148 MET A CA 1
ATOM 1152 C C . MET A 1 148 ? -17.865 8.304 1.940 1.00 93.75 148 MET A C 1
ATOM 1154 O O . MET A 1 148 ? -18.641 7.431 1.549 1.00 93.75 148 MET A O 1
ATOM 1158 N N . ASN A 1 149 ? -17.421 9.270 1.142 1.00 95.62 149 ASN A N 1
ATOM 1159 C CA . ASN A 1 149 ? -17.690 9.258 -0.291 1.00 95.62 149 ASN A CA 1
ATOM 1160 C C . ASN A 1 149 ? -16.805 8.194 -0.940 1.00 95.62 149 ASN A C 1
ATOM 1162 O O . ASN A 1 149 ? -15.630 8.087 -0.593 1.00 95.62 149 ASN A O 1
ATOM 1166 N N . ILE A 1 150 ? -17.343 7.419 -1.879 1.00 95.75 150 ILE A N 1
ATOM 1167 C CA . ILE A 1 150 ? -16.618 6.311 -2.500 1.00 95.75 150 ILE A CA 1
ATOM 1168 C C . ILE A 1 150 ? -16.632 6.407 -4.024 1.00 95.75 150 ILE A C 1
ATOM 1170 O O . ILE A 1 150 ? -17.695 6.486 -4.637 1.00 95.75 150 ILE A O 1
ATOM 1174 N N . ASP A 1 151 ? -15.445 6.313 -4.620 1.00 95.69 151 ASP A N 1
ATOM 1175 C CA . ASP A 1 151 ? -15.235 6.267 -6.064 1.00 95.69 151 ASP A CA 1
ATOM 1176 C C . ASP A 1 151 ? -14.654 4.897 -6.441 1.00 95.69 151 ASP A C 1
ATOM 1178 O O . ASP A 1 151 ? -13.518 4.569 -6.094 1.00 95.69 151 ASP A O 1
ATOM 1182 N N . ILE A 1 152 ? -15.438 4.072 -7.143 1.00 95.06 152 ILE A N 1
ATOM 1183 C CA . ILE A 1 152 ? -15.045 2.706 -7.526 1.00 95.06 152 ILE A CA 1
ATOM 1184 C C . ILE A 1 152 ? -14.775 2.648 -9.027 1.00 95.06 152 ILE A C 1
ATOM 1186 O O . ILE A 1 152 ? -15.681 2.859 -9.839 1.00 95.06 152 ILE A O 1
ATOM 1190 N N . TYR A 1 153 ? -13.554 2.277 -9.409 1.00 95.00 153 TYR A N 1
ATOM 1191 C CA . TYR A 1 153 ? -13.224 2.014 -10.806 1.00 95.00 153 TYR A CA 1
ATOM 1192 C C . TYR A 1 153 ? -14.020 0.802 -11.351 1.00 95.00 153 TYR A C 1
ATOM 1194 O O . TYR A 1 153 ? -14.135 -0.221 -10.671 1.00 95.00 153 TYR A O 1
ATOM 1202 N N . PRO A 1 154 ? -14.576 0.851 -12.579 1.00 90.50 154 PRO A N 1
ATOM 1203 C CA . PRO A 1 154 ? -15.458 -0.204 -13.093 1.00 90.50 154 PRO A CA 1
ATOM 1204 C C . PRO A 1 154 ? -14.777 -1.568 -13.289 1.00 90.50 154 PRO A C 1
ATOM 1206 O O . PRO A 1 154 ? -15.480 -2.574 -13.314 1.00 90.50 154 PRO A O 1
ATOM 1209 N N . GLY A 1 155 ? -13.445 -1.605 -13.401 1.00 89.94 155 GLY A N 1
ATOM 1210 C CA . GLY A 1 155 ? -12.646 -2.828 -13.565 1.00 89.94 155 GLY A CA 1
ATOM 1211 C C . GLY A 1 155 ? -12.536 -3.722 -12.321 1.00 89.94 155 GLY A C 1
ATOM 1212 O O . GLY A 1 155 ? -12.015 -4.827 -12.420 1.00 89.94 155 GLY A O 1
ATOM 1213 N N . ILE A 1 156 ? -13.037 -3.291 -11.157 1.00 93.00 156 ILE A N 1
ATOM 1214 C CA . ILE A 1 156 ? -13.002 -4.107 -9.937 1.00 93.00 156 ILE A CA 1
ATOM 1215 C C . ILE A 1 156 ? -14.021 -5.252 -10.027 1.00 93.00 156 ILE A C 1
ATOM 1217 O O . ILE A 1 156 ? -15.234 -5.022 -10.084 1.00 93.00 156 ILE A O 1
ATOM 1221 N N . THR A 1 157 ? -13.530 -6.490 -9.977 1.00 92.12 157 THR A N 1
ATOM 1222 C CA . THR A 1 157 ? -14.340 -7.717 -9.995 1.00 92.12 157 THR A CA 1
ATOM 1223 C C . THR A 1 157 ? -13.848 -8.705 -8.935 1.00 92.12 157 THR A C 1
ATOM 1225 O O . THR A 1 157 ? -12.729 -8.585 -8.450 1.00 92.12 157 THR A O 1
ATOM 1228 N N . GLY A 1 158 ? -14.700 -9.652 -8.535 1.00 93.62 158 GLY A N 1
ATOM 1229 C CA . GLY A 1 158 ? -14.376 -10.670 -7.531 1.00 93.62 158 GLY A CA 1
ATOM 1230 C C . GLY A 1 158 ? -15.406 -10.765 -6.407 1.00 93.62 158 GLY A C 1
ATOM 1231 O O . GLY A 1 158 ? -16.241 -9.870 -6.215 1.00 93.62 158 GLY A O 1
ATOM 1232 N N . THR A 1 159 ? -15.344 -11.869 -5.668 1.00 96.69 159 THR A N 1
ATOM 1233 C CA . THR A 1 159 ? -16.127 -12.086 -4.451 1.00 96.69 159 THR A CA 1
ATOM 1234 C C . THR A 1 159 ? -15.206 -12.148 -3.242 1.00 96.69 159 THR A C 1
ATOM 1236 O O . THR A 1 159 ? -14.025 -12.474 -3.345 1.00 96.69 159 THR A O 1
ATOM 1239 N N . VAL A 1 160 ? -15.744 -11.763 -2.090 1.00 96.12 160 VAL A N 1
ATOM 1240 C CA . VAL A 1 160 ? -15.012 -11.691 -0.826 1.00 96.12 160 VAL A CA 1
ATOM 1241 C C . VAL A 1 160 ? -15.765 -12.513 0.204 1.00 96.12 160 VAL A C 1
ATOM 1243 O O . VAL A 1 160 ? -16.995 -12.471 0.282 1.00 96.12 160 VAL A O 1
ATOM 1246 N N . THR A 1 161 ? -15.013 -13.232 1.029 1.00 96.19 161 THR A N 1
ATOM 1247 C CA . THR A 1 161 ? -15.525 -13.867 2.244 1.00 96.19 161 THR A CA 1
ATOM 1248 C C . THR A 1 161 ? -14.731 -13.328 3.421 1.00 96.19 161 THR A C 1
ATOM 1250 O O . THR A 1 161 ? -13.507 -13.462 3.478 1.00 96.19 161 THR A O 1
ATOM 1253 N N . LEU A 1 162 ? -15.412 -12.671 4.356 1.00 95.06 162 LEU A N 1
ATOM 1254 C CA . LEU A 1 162 ? -14.756 -11.955 5.441 1.00 95.06 162 LEU A CA 1
ATOM 1255 C C . LEU A 1 162 ? -15.589 -12.038 6.715 1.00 95.06 162 LEU A C 1
ATOM 1257 O O . LEU A 1 162 ? -16.767 -11.702 6.729 1.00 95.06 162 LEU A O 1
ATOM 1261 N N . ASN A 1 163 ? -14.925 -12.418 7.801 1.00 96.75 163 ASN A N 1
ATOM 1262 C CA . ASN A 1 163 ? -15.3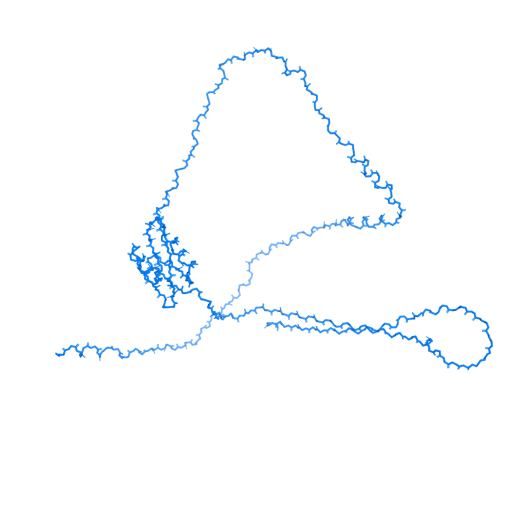92 -12.169 9.154 1.00 96.75 163 ASN A CA 1
ATOM 1263 C C . ASN A 1 163 ? -14.455 -11.136 9.790 1.00 96.75 163 ASN A C 1
ATOM 1265 O O . ASN A 1 163 ? -13.275 -11.426 10.031 1.00 96.75 163 ASN A O 1
ATOM 1269 N N . ALA A 1 164 ? -14.948 -9.921 9.989 1.00 94.25 164 ALA A N 1
ATOM 1270 C CA . ALA A 1 164 ? -14.260 -8.838 10.669 1.00 94.25 164 ALA A CA 1
ATOM 1271 C C . ALA A 1 164 ? -15.138 -8.396 11.833 1.00 94.25 164 ALA A C 1
ATOM 1273 O O . ALA A 1 164 ? -16.237 -7.906 11.622 1.00 94.25 164 ALA A O 1
ATOM 1274 N N . ILE A 1 165 ? -14.664 -8.604 13.054 1.00 95.81 165 ILE A N 1
ATOM 1275 C CA . ILE A 1 165 ? -15.342 -8.174 14.275 1.00 95.81 165 ILE A CA 1
ATOM 1276 C C . ILE A 1 165 ? -14.421 -7.172 14.928 1.00 95.81 165 ILE A C 1
ATOM 1278 O O . ILE A 1 165 ? -13.236 -7.465 15.096 1.00 95.81 165 ILE A O 1
ATOM 1282 N N . GLU A 1 166 ? -14.971 -6.015 15.265 1.00 94.44 166 GLU A N 1
ATOM 1283 C CA . GLU A 1 166 ? -14.241 -4.951 15.932 1.00 94.44 166 GLU A CA 1
ATOM 1284 C C . GLU A 1 166 ? -12.924 -4.590 15.204 1.00 94.44 166 GLU A C 1
ATOM 1286 O O . GLU A 1 166 ? -11.859 -4.486 15.813 1.00 94.44 166 GLU A O 1
ATOM 1291 N N . GLN A 1 167 ? -12.994 -4.363 13.885 1.00 95.38 167 GLN A N 1
ATOM 1292 C CA . GLN A 1 167 ? -11.837 -3.942 13.083 1.00 95.38 167 GLN A CA 1
ATOM 1293 C C . GLN A 1 167 ? -11.977 -2.523 12.555 1.00 95.38 167 GLN A C 1
ATOM 1295 O O . GLN A 1 167 ? -13.071 -2.065 12.233 1.00 95.38 167 GLN A O 1
ATOM 1300 N N . THR A 1 168 ? -10.853 -1.824 12.426 1.00 94.50 168 THR A N 1
ATOM 1301 C CA . THR A 1 168 ? -10.860 -0.489 11.828 1.00 94.50 168 THR A CA 1
ATOM 1302 C C . THR A 1 168 ? -11.061 -0.585 10.319 1.00 94.50 168 THR A C 1
ATOM 1304 O O . THR A 1 168 ? -10.691 -1.570 9.677 1.00 94.50 168 THR A O 1
ATOM 1307 N N . LEU A 1 169 ? -11.622 0.465 9.727 1.00 94.31 169 LEU A N 1
ATOM 1308 C CA . LEU A 1 169 ? -11.847 0.536 8.284 1.00 94.31 169 LEU A CA 1
ATOM 1309 C C . LEU A 1 169 ? -10.582 0.207 7.450 1.00 94.31 169 LEU A C 1
ATOM 1311 O O . LEU A 1 169 ? -10.681 -0.660 6.580 1.00 94.31 169 LEU A O 1
ATOM 1315 N N . PRO A 1 170 ? -9.393 0.795 7.709 1.00 94.12 170 PRO A N 1
ATOM 1316 C CA . PRO A 1 170 ? -8.176 0.435 6.975 1.00 94.12 170 PRO A CA 1
ATOM 1317 C C . PRO A 1 170 ? -7.805 -1.048 7.104 1.00 94.12 170 PRO A C 1
ATOM 1319 O O . PRO A 1 170 ? -7.394 -1.663 6.127 1.00 94.12 170 PRO A O 1
ATOM 1322 N N . GLN A 1 171 ? -8.016 -1.662 8.276 1.00 95.50 171 GLN A N 1
ATOM 1323 C CA . GLN A 1 171 ? -7.763 -3.096 8.462 1.00 95.50 171 GLN A CA 1
ATOM 1324 C C . GLN A 1 171 ? -8.701 -3.954 7.610 1.00 95.50 171 GLN A C 1
ATOM 1326 O O . GLN A 1 171 ? -8.268 -4.947 7.024 1.00 95.50 171 GLN A O 1
ATOM 1331 N N . ILE A 1 172 ? -9.982 -3.582 7.532 1.00 95.94 172 ILE A N 1
ATOM 1332 C CA . ILE A 1 172 ? -10.962 -4.270 6.687 1.00 95.94 172 ILE A CA 1
ATOM 1333 C C . ILE A 1 172 ? -10.565 -4.132 5.212 1.00 95.94 172 ILE A C 1
ATOM 1335 O O . ILE A 1 172 ? -10.519 -5.139 4.504 1.00 95.94 172 ILE A O 1
ATOM 1339 N N . LEU A 1 173 ? -10.214 -2.923 4.763 1.00 95.56 173 LEU A N 1
ATOM 1340 C CA . LEU A 1 173 ? -9.774 -2.659 3.388 1.00 95.56 173 LEU A CA 1
ATOM 1341 C C . LEU A 1 173 ? -8.503 -3.439 3.024 1.00 95.56 173 LEU A C 1
ATOM 1343 O O . LEU A 1 173 ? -8.469 -4.076 1.972 1.00 95.56 173 LEU A O 1
ATOM 1347 N N . ASP A 1 174 ? -7.508 -3.493 3.912 1.00 95.81 174 ASP A N 1
ATOM 1348 C CA . ASP A 1 174 ? -6.289 -4.290 3.718 1.00 95.81 174 ASP A CA 1
ATOM 1349 C C . ASP A 1 174 ? -6.585 -5.788 3.590 1.00 95.81 174 ASP A C 1
ATOM 1351 O O . ASP A 1 174 ? -5.927 -6.507 2.835 1.00 95.81 174 ASP A O 1
ATOM 1355 N N . ARG A 1 175 ? -7.571 -6.296 4.339 1.00 95.81 175 ARG A N 1
ATOM 1356 C CA . ARG A 1 175 ? -7.995 -7.699 4.229 1.00 95.81 175 ARG A CA 1
ATOM 1357 C C . ARG A 1 175 ? -8.705 -7.969 2.907 1.00 95.81 175 ARG A C 1
ATOM 1359 O O . ARG A 1 175 ? -8.486 -9.032 2.332 1.00 95.81 175 ARG A O 1
ATOM 1366 N N . ILE A 1 176 ? -9.511 -7.025 2.422 1.00 95.88 176 ILE A N 1
ATOM 1367 C CA . ILE A 1 176 ? -10.172 -7.119 1.114 1.00 95.88 176 ILE A CA 1
ATOM 1368 C C . ILE A 1 176 ? -9.130 -7.081 -0.014 1.00 95.88 176 ILE A C 1
ATOM 1370 O O . ILE A 1 176 ? -9.165 -7.944 -0.888 1.00 95.88 176 ILE A O 1
ATOM 1374 N N . ALA A 1 177 ? -8.161 -6.162 0.045 1.00 95.19 177 ALA A N 1
ATOM 1375 C CA . ALA A 1 177 ? -7.090 -6.018 -0.948 1.00 95.19 177 ALA A CA 1
ATOM 1376 C C . ALA A 1 177 ? -6.171 -7.252 -1.058 1.00 95.19 177 ALA A C 1
ATOM 1378 O O . ALA A 1 177 ? -5.478 -7.433 -2.052 1.00 95.19 177 ALA A O 1
ATOM 1379 N N . LYS A 1 178 ? -6.159 -8.124 -0.041 1.00 94.44 178 LYS A N 1
ATOM 1380 C CA . LYS A 1 178 ? -5.454 -9.418 -0.084 1.00 94.44 178 LYS A CA 1
ATOM 1381 C C . LYS A 1 178 ? -6.247 -10.529 -0.774 1.00 94.44 178 LYS A C 1
ATOM 1383 O O . LYS A 1 178 ? -5.648 -11.530 -1.151 1.00 94.44 178 LYS A O 1
ATOM 1388 N N . GLN A 1 179 ? -7.571 -10.405 -0.872 1.00 94.88 179 GLN A N 1
ATOM 1389 C CA . GLN A 1 179 ? -8.430 -11.382 -1.556 1.00 94.88 179 GLN A CA 1
ATOM 1390 C C . GLN A 1 179 ? -8.705 -10.987 -3.009 1.00 94.88 179 GLN A C 1
ATOM 1392 O O . GLN A 1 179 ? -8.871 -11.861 -3.854 1.00 94.88 179 GLN A O 1
ATOM 1397 N N . VAL A 1 180 ? -8.770 -9.683 -3.288 1.00 95.19 180 VAL A N 1
ATOM 1398 C CA . VAL A 1 180 ? -9.074 -9.113 -4.605 1.00 95.19 180 VAL A CA 1
ATOM 1399 C C . VAL A 1 180 ? -8.000 -8.095 -4.972 1.00 95.19 180 VAL A C 1
ATOM 1401 O O . VAL A 1 180 ? -7.628 -7.275 -4.136 1.00 95.19 180 VAL A O 1
ATOM 1404 N N . ASP A 1 181 ? -7.557 -8.107 -6.231 1.00 92.88 181 ASP A N 1
ATOM 1405 C CA . ASP A 1 181 ? -6.525 -7.211 -6.764 1.00 92.88 181 ASP A CA 1
ATOM 1406 C C . ASP A 1 181 ? -7.016 -5.759 -6.892 1.00 92.88 181 ASP A C 1
ATOM 1408 O O . ASP A 1 181 ? -7.392 -5.276 -7.964 1.00 92.88 181 ASP A O 1
ATOM 1412 N N . LEU A 1 182 ? -7.003 -5.035 -5.775 1.00 94.56 182 LEU A N 1
ATOM 1413 C CA . LEU A 1 182 ? -7.356 -3.622 -5.714 1.00 94.56 182 LEU A CA 1
ATOM 1414 C C . LEU A 1 182 ? -6.374 -2.825 -4.860 1.00 94.56 182 LEU A C 1
ATOM 1416 O O . LEU A 1 182 ? -5.757 -3.335 -3.928 1.00 94.56 182 LEU A O 1
ATOM 1420 N N . TYR A 1 183 ? -6.264 -1.545 -5.182 1.00 94.31 183 TYR A N 1
ATOM 1421 C CA . TYR A 1 183 ? -5.565 -0.529 -4.416 1.00 94.31 183 TYR A CA 1
ATOM 1422 C C . TYR A 1 183 ? -6.573 0.529 -3.964 1.00 94.31 183 TYR A C 1
ATOM 1424 O O . TYR A 1 183 ? -7.480 0.890 -4.720 1.00 94.31 183 TYR A O 1
ATOM 1432 N N . TYR A 1 184 ? -6.416 1.026 -2.739 1.00 95.44 184 TYR A N 1
ATOM 1433 C CA . TYR A 1 184 ? -7.283 2.055 -2.178 1.00 95.44 184 TYR A CA 1
ATOM 1434 C C . TYR A 1 184 ? -6.476 3.265 -1.714 1.00 95.44 184 TYR A C 1
ATOM 1436 O O . TYR A 1 184 ? -5.338 3.145 -1.263 1.00 95.44 184 TYR A O 1
ATOM 1444 N N . GLU A 1 185 ? -7.091 4.438 -1.799 1.00 95.31 185 GLU A N 1
ATOM 1445 C CA . GLU A 1 185 ? -6.522 5.692 -1.325 1.00 95.31 185 GLU A CA 1
ATOM 1446 C C . GLU A 1 185 ? -7.578 6.464 -0.531 1.00 95.31 185 GLU A C 1
ATOM 1448 O O . GLU A 1 185 ? -8.703 6.652 -0.998 1.00 95.31 185 GLU A O 1
ATOM 1453 N N . ILE A 1 186 ? -7.219 6.897 0.680 1.00 94.50 186 ILE A N 1
ATOM 1454 C CA . ILE A 1 186 ? -8.084 7.703 1.549 1.00 94.50 186 ILE A CA 1
ATOM 1455 C C . ILE A 1 186 ? -7.619 9.157 1.459 1.00 94.50 186 ILE A C 1
ATOM 1457 O O . ILE A 1 186 ? -6.555 9.514 1.966 1.00 94.50 186 ILE A O 1
ATOM 1461 N N . GLN A 1 187 ? -8.431 10.004 0.830 1.00 93.94 187 GLN A N 1
ATOM 1462 C CA . GLN A 1 187 ? -8.203 11.443 0.698 1.00 93.94 187 GLN A CA 1
ATOM 1463 C C . GLN A 1 187 ? -9.238 12.201 1.540 1.00 93.94 187 GLN A C 1
ATOM 1465 O O . GLN A 1 187 ? -10.290 12.618 1.053 1.00 93.94 187 GLN A O 1
ATOM 1470 N N . GLY A 1 188 ? -8.961 12.360 2.837 1.00 91.06 188 GLY A N 1
ATOM 1471 C CA . GLY A 1 188 ? -9.894 12.997 3.771 1.00 91.06 188 GLY A CA 1
ATOM 1472 C C . GLY A 1 188 ? -11.178 12.178 3.931 1.00 91.06 188 GLY A C 1
ATOM 1473 O O . GLY A 1 188 ? -11.152 11.133 4.569 1.00 91.06 188 GLY A O 1
ATOM 1474 N N . SER A 1 189 ? -12.289 12.652 3.354 1.00 91.44 189 SER A N 1
ATOM 1475 C CA . SER A 1 189 ? -13.598 11.971 3.363 1.00 91.44 189 SER A CA 1
ATOM 1476 C C . SER A 1 189 ? -13.865 11.093 2.136 1.00 91.44 189 SER A C 1
ATOM 1478 O O . SER A 1 189 ? -14.943 10.504 2.039 1.00 91.44 189 SER A O 1
ATOM 1480 N N . ASN A 1 190 ? -12.946 11.067 1.168 1.00 95.25 190 ASN A N 1
ATOM 1481 C CA . ASN A 1 190 ? -13.126 10.352 -0.090 1.00 95.25 190 ASN A CA 1
ATOM 1482 C C . ASN A 1 190 ? -12.254 9.092 -0.106 1.00 95.25 190 ASN A C 1
ATOM 1484 O O . ASN A 1 190 ? -11.058 9.155 0.179 1.00 95.25 190 ASN A O 1
ATOM 1488 N N . LEU A 1 191 ? -12.857 7.963 -0.466 1.00 95.81 191 LEU A N 1
ATOM 1489 C CA . LEU A 1 191 ? -12.211 6.673 -0.656 1.00 95.81 191 LEU A CA 1
ATOM 1490 C C . LEU A 1 191 ? -12.208 6.340 -2.149 1.00 95.81 191 LEU A C 1
ATOM 1492 O O . LEU A 1 191 ? -13.259 6.088 -2.738 1.00 95.81 191 LEU A O 1
ATOM 1496 N N . VAL A 1 192 ? -11.025 6.317 -2.752 1.00 96.44 192 VAL A N 1
ATOM 1497 C CA . VAL A 1 192 ? -10.846 5.979 -4.168 1.00 96.44 192 VAL A CA 1
ATOM 1498 C C . VAL A 1 192 ? -10.320 4.553 -4.271 1.00 96.44 192 VAL A C 1
ATOM 1500 O O . VAL A 1 192 ? -9.299 4.231 -3.666 1.00 96.44 192 VAL A O 1
ATOM 1503 N N . ILE A 1 193 ? -10.998 3.698 -5.039 1.00 96.00 193 ILE A N 1
ATOM 1504 C CA . ILE A 1 193 ? -10.599 2.305 -5.277 1.00 96.00 193 ILE A CA 1
ATOM 1505 C C . ILE A 1 193 ? -10.278 2.103 -6.755 1.00 96.00 193 ILE A C 1
ATOM 1507 O O . ILE A 1 193 ? -11.114 2.337 -7.632 1.00 96.00 193 ILE A O 1
ATOM 1511 N N . THR A 1 194 ? -9.074 1.602 -7.018 1.00 94.50 194 THR A N 1
ATOM 1512 C CA . THR A 1 194 ? -8.528 1.351 -8.359 1.00 94.50 194 THR A CA 1
ATOM 1513 C C . THR A 1 194 ? -8.072 -0.107 -8.461 1.00 94.50 194 THR A C 1
ATOM 1515 O O . THR A 1 194 ? -7.618 -0.656 -7.458 1.00 94.50 194 THR A O 1
ATOM 1518 N N . PRO A 1 195 ? -8.191 -0.779 -9.621 1.00 94.12 195 PRO A N 1
ATOM 1519 C CA . PRO A 1 195 ? -7.615 -2.109 -9.798 1.00 94.12 195 PRO A CA 1
ATOM 1520 C C . PRO A 1 195 ? -6.097 -2.064 -9.621 1.00 94.12 195 PRO A C 1
ATOM 1522 O O . PRO A 1 195 ? -5.447 -1.082 -9.991 1.00 94.12 195 PRO A O 1
ATOM 1525 N N . ASN A 1 196 ? -5.528 -3.132 -9.069 1.00 91.38 196 ASN A N 1
ATOM 1526 C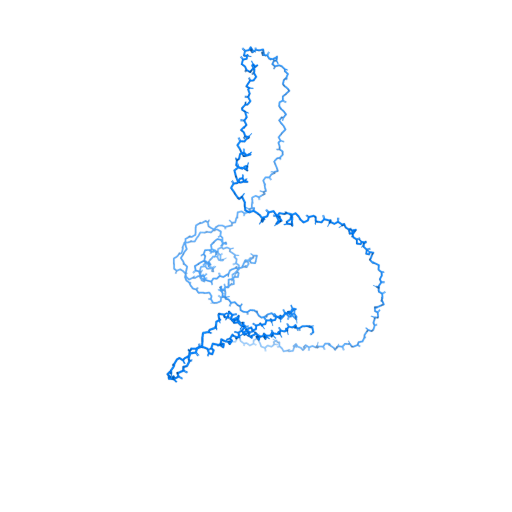 CA . ASN A 1 196 ? -4.080 -3.267 -8.935 1.00 91.38 196 ASN A CA 1
ATOM 1527 C C . ASN A 1 196 ? -3.457 -3.766 -10.253 1.00 91.38 196 ASN A C 1
ATOM 1529 O O . ASN A 1 196 ? -2.932 -4.875 -10.335 1.00 91.38 196 ASN A O 1
ATOM 1533 N N . GLU A 1 197 ? -3.563 -2.954 -11.308 1.00 88.81 197 GLU A N 1
ATOM 1534 C CA . GLU A 1 197 ? -3.037 -3.270 -12.639 1.00 88.81 197 GLU A CA 1
ATOM 1535 C C . GLU A 1 197 ? -1.738 -2.499 -12.936 1.00 88.81 197 GLU A C 1
ATOM 1537 O O . GLU A 1 197 ? -1.629 -1.305 -12.631 1.00 88.81 197 GLU A O 1
ATOM 1542 N N . PRO A 1 198 ? -0.736 -3.141 -13.567 1.00 88.38 198 PRO A N 1
ATOM 1543 C CA . PRO A 1 198 ? 0.488 -2.463 -13.962 1.00 88.38 198 PRO A CA 1
ATOM 1544 C C . PRO A 1 198 ? 0.202 -1.427 -15.056 1.0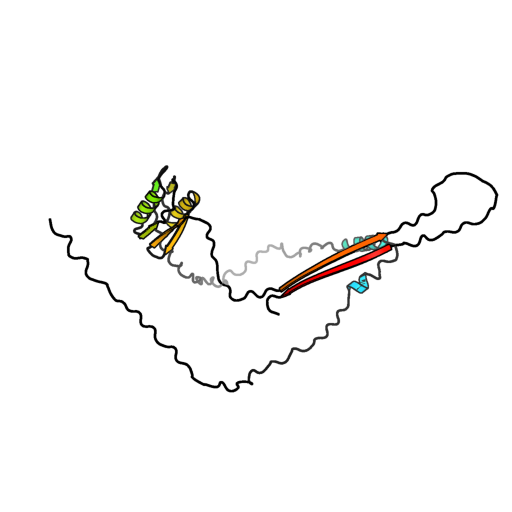0 88.38 198 PRO A C 1
ATOM 1546 O O . PRO A 1 198 ? -0.297 -1.751 -16.132 1.00 88.38 198 PRO A O 1
ATOM 1549 N N . ILE A 1 199 ? 0.590 -0.174 -14.805 1.00 86.06 199 ILE A N 1
ATOM 1550 C CA . ILE A 1 199 ? 0.471 0.917 -15.777 1.00 86.06 199 ILE A CA 1
ATOM 1551 C C . ILE A 1 199 ? 1.836 1.304 -16.348 1.00 86.06 199 ILE A C 1
ATOM 1553 O O . ILE A 1 199 ? 2.789 1.580 -15.617 1.00 86.06 199 ILE A O 1
ATOM 1557 N N . VAL A 1 200 ? 1.929 1.385 -17.676 1.00 93.31 200 VAL A N 1
ATOM 1558 C CA . VAL A 1 200 ? 3.111 1.928 -18.354 1.00 93.31 200 VAL A CA 1
ATOM 1559 C C . VAL A 1 200 ? 2.983 3.447 -18.406 1.00 93.31 200 VAL A C 1
ATOM 1561 O O . VAL A 1 200 ? 2.067 3.981 -19.029 1.00 93.31 200 VAL A O 1
ATOM 1564 N N . ARG A 1 201 ? 3.909 4.161 -17.759 1.00 91.69 201 ARG A N 1
ATOM 1565 C CA . ARG A 1 201 ? 3.996 5.626 -17.830 1.00 91.69 201 ARG A CA 1
ATOM 1566 C C . ARG A 1 201 ? 5.232 6.037 -18.626 1.00 91.69 201 ARG A C 1
ATOM 1568 O O . ARG A 1 201 ? 6.350 5.688 -18.261 1.00 91.69 201 ARG A O 1
ATOM 1575 N N . THR A 1 202 ? 5.037 6.800 -19.702 1.00 92.88 202 THR A N 1
ATOM 1576 C CA . THR A 1 202 ? 6.135 7.380 -20.488 1.00 92.88 202 THR A CA 1
ATOM 1577 C C . THR A 1 202 ? 6.403 8.801 -20.017 1.00 92.88 202 THR A C 1
ATOM 1579 O O . THR A 1 202 ? 5.559 9.684 -20.160 1.00 92.88 202 THR A O 1
ATOM 1582 N N . TYR A 1 203 ? 7.596 9.036 -19.482 1.00 89.88 203 TYR A N 1
ATOM 1583 C CA . TYR A 1 203 ? 8.042 10.360 -19.065 1.00 89.88 203 TYR A CA 1
ATOM 1584 C C . TYR A 1 203 ? 9.036 10.921 -20.081 1.00 89.88 203 TYR A C 1
ATOM 1586 O O . TYR A 1 203 ? 9.933 10.214 -20.538 1.00 89.88 203 TYR A O 1
ATOM 1594 N N . LYS A 1 204 ? 8.894 12.204 -20.433 1.00 88.38 204 LYS A N 1
ATOM 1595 C CA . LYS A 1 204 ? 9.899 12.915 -21.231 1.00 88.38 204 LYS A CA 1
ATOM 1596 C C . LYS A 1 204 ? 11.015 13.381 -20.304 1.00 88.38 204 LYS A C 1
ATOM 1598 O O . LYS A 1 204 ? 10.840 14.347 -19.568 1.00 88.38 204 LYS A O 1
ATOM 1603 N N . VAL A 1 205 ? 12.152 12.701 -20.348 1.00 83.69 205 VAL A N 1
ATOM 1604 C CA . VAL A 1 205 ? 13.384 13.174 -19.712 1.00 83.69 205 VAL A CA 1
ATOM 1605 C C . VAL A 1 205 ? 14.163 13.944 -20.770 1.00 83.69 205 VAL A C 1
ATOM 1607 O O . VAL A 1 205 ? 14.435 13.405 -21.838 1.00 83.69 205 VAL A O 1
ATOM 1610 N N . GLY A 1 206 ? 14.453 15.221 -20.504 1.00 81.19 206 GLY A N 1
ATOM 1611 C CA . GLY A 1 206 ? 15.055 16.112 -21.500 1.00 81.19 206 GLY A CA 1
ATOM 1612 C C . GLY A 1 206 ? 16.422 15.634 -21.978 1.00 81.19 206 GLY A C 1
ATOM 1613 O O . GLY A 1 206 ? 16.710 15.740 -23.160 1.00 81.19 206 GLY A O 1
ATOM 1614 N N . TYR A 1 207 ? 17.235 15.082 -21.078 1.00 73.75 207 TYR A N 1
ATOM 1615 C CA . TYR A 1 207 ? 18.613 14.685 -21.349 1.00 73.75 207 TYR A CA 1
ATOM 1616 C C . TYR A 1 207 ? 19.019 13.636 -20.305 1.00 73.75 207 TYR A C 1
ATOM 1618 O O . TYR A 1 207 ? 18.932 13.910 -19.109 1.00 73.75 207 TYR A O 1
ATOM 1626 N N . VAL A 1 208 ? 19.432 12.434 -20.722 1.00 75.62 208 VAL A N 1
ATOM 1627 C CA . VAL A 1 208 ? 20.093 11.476 -19.817 1.00 75.62 208 VAL A CA 1
ATOM 1628 C C . VAL A 1 208 ? 21.571 11.518 -20.150 1.00 75.62 208 VAL A C 1
A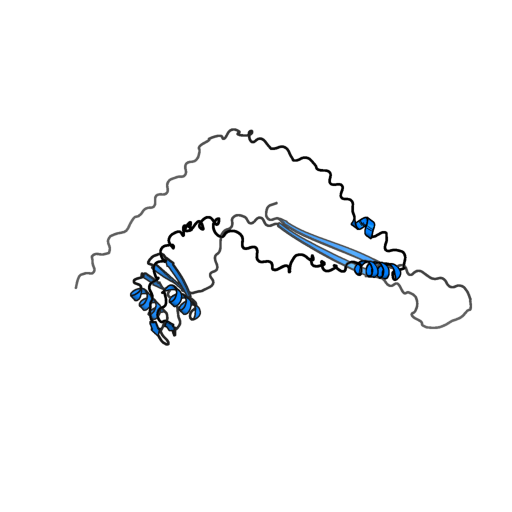TOM 1630 O O . VAL A 1 208 ? 21.942 11.154 -21.261 1.00 75.62 208 VAL A O 1
ATOM 1633 N N . ASN A 1 209 ? 22.411 11.984 -19.226 1.00 78.75 209 ASN A N 1
ATOM 1634 C CA . ASN A 1 209 ? 23.855 11.946 -19.422 1.00 78.75 209 ASN A CA 1
ATOM 1635 C C . ASN A 1 209 ? 24.331 10.487 -19.361 1.00 78.75 209 ASN A C 1
ATOM 1637 O O . ASN A 1 209 ? 24.444 9.926 -18.272 1.00 78.75 209 ASN A O 1
ATOM 1641 N N . MET A 1 210 ? 24.524 9.856 -20.522 1.00 80.19 210 MET A N 1
ATOM 1642 C CA . MET A 1 210 ? 24.972 8.469 -20.632 1.00 80.19 210 MET A CA 1
ATOM 1643 C C . MET A 1 210 ? 26.261 8.402 -21.445 1.00 80.19 210 MET A C 1
ATOM 1645 O O . MET A 1 210 ? 26.328 8.904 -22.565 1.00 80.19 210 MET A O 1
ATOM 1649 N N . MET A 1 211 ? 27.257 7.728 -20.881 1.00 82.50 211 MET A N 1
ATOM 1650 C CA . MET A 1 211 ? 28.471 7.306 -21.572 1.00 82.50 211 MET A CA 1
ATOM 1651 C C . MET A 1 211 ? 28.515 5.781 -21.508 1.00 82.50 211 MET A C 1
ATOM 1653 O O . MET A 1 211 ? 28.376 5.196 -20.431 1.00 82.50 211 MET A O 1
ATOM 1657 N N . ARG A 1 212 ? 28.630 5.132 -22.664 1.00 88.19 212 ARG A N 1
ATOM 1658 C CA . ARG A 1 212 ? 28.764 3.683 -22.789 1.00 88.19 212 ARG A CA 1
ATOM 1659 C C . ARG A 1 212 ? 30.038 3.373 -23.553 1.00 88.19 212 ARG A C 1
ATOM 1661 O O . ARG A 1 212 ? 30.054 3.442 -24.778 1.00 88.19 212 ARG A O 1
ATOM 1668 N N . ASP A 1 213 ? 31.035 2.919 -22.813 1.00 88.38 213 ASP A N 1
ATOM 1669 C CA . ASP A 1 213 ? 32.287 2.422 -23.365 1.00 88.38 213 ASP A CA 1
ATOM 1670 C C . ASP A 1 213 ? 32.274 0.898 -23.348 1.00 88.38 213 ASP A C 1
ATOM 1672 O O . ASP A 1 213 ? 31.989 0.262 -22.330 1.00 88.38 213 ASP A O 1
ATOM 1676 N N . SER A 1 214 ? 32.534 0.296 -24.502 1.00 89.75 214 SER A N 1
ATOM 1677 C CA . SER A 1 214 ? 32.570 -1.149 -24.684 1.00 89.75 214 SER A CA 1
ATOM 1678 C C . SER A 1 214 ? 33.884 -1.540 -25.334 1.00 89.75 214 SER A C 1
ATOM 1680 O O . SER A 1 214 ? 34.099 -1.267 -26.512 1.00 89.75 214 SER A O 1
ATOM 1682 N N . THR A 1 215 ? 34.724 -2.246 -24.587 1.00 87.75 215 THR A N 1
ATOM 1683 C CA . THR A 1 215 ? 35.992 -2.785 -25.082 1.00 87.75 215 THR A CA 1
ATOM 1684 C C . THR A 1 215 ? 35.886 -4.301 -25.211 1.00 87.75 215 THR A C 1
ATOM 1686 O O . THR A 1 215 ? 35.571 -4.991 -24.243 1.00 87.75 215 THR A O 1
ATOM 1689 N N . SER A 1 216 ? 36.140 -4.826 -26.405 1.00 86.75 216 SER A N 1
ATOM 1690 C CA . SER A 1 216 ? 36.202 -6.254 -26.705 1.00 86.75 216 SER A CA 1
ATOM 1691 C C . SER A 1 216 ? 37.602 -6.594 -27.201 1.00 86.75 216 SER A C 1
ATOM 1693 O O . SER A 1 216 ? 38.072 -6.012 -28.173 1.00 86.75 216 SER A O 1
ATOM 1695 N N . ASN A 1 217 ? 38.261 -7.545 -26.542 1.00 87.00 217 ASN A N 1
ATOM 1696 C CA . ASN A 1 217 ? 39.561 -8.053 -26.963 1.00 87.00 217 ASN A CA 1
ATOM 1697 C C . ASN A 1 217 ? 39.409 -9.500 -27.431 1.00 87.00 217 ASN A C 1
ATOM 1699 O O . ASN A 1 217 ? 38.839 -10.325 -26.717 1.00 87.00 217 ASN A O 1
ATOM 1703 N N . VAL A 1 218 ? 39.935 -9.799 -28.614 1.00 86.12 218 VAL A N 1
ATOM 1704 C CA . VAL A 1 218 ? 40.039 -11.150 -29.165 1.00 86.12 218 VAL A CA 1
ATOM 1705 C C . VAL A 1 218 ? 41.520 -11.471 -29.312 1.00 86.12 218 VAL A C 1
ATOM 1707 O O . VAL A 1 218 ? 42.208 -10.869 -30.133 1.00 86.12 218 VAL A O 1
ATOM 1710 N N . ASP A 1 219 ? 42.006 -12.409 -28.505 1.00 86.38 219 ASP A N 1
ATOM 1711 C CA . ASP A 1 219 ? 43.384 -12.895 -28.537 1.00 86.38 219 ASP A CA 1
ATOM 1712 C C . ASP A 1 219 ? 43.405 -14.294 -29.176 1.00 86.38 219 ASP A C 1
ATOM 1714 O O . ASP A 1 219 ? 42.820 -15.241 -28.650 1.00 86.38 219 ASP A O 1
ATOM 1718 N N . ILE A 1 220 ? 44.057 -14.426 -30.332 1.00 84.50 220 ILE A N 1
ATOM 1719 C CA . ILE A 1 220 ? 44.228 -15.686 -31.062 1.00 84.50 220 ILE A CA 1
ATOM 1720 C C . ILE A 1 220 ? 45.687 -16.116 -30.923 1.00 84.50 220 ILE A C 1
ATOM 1722 O O . ILE A 1 220 ? 46.570 -15.514 -31.527 1.00 84.50 220 ILE A O 1
ATOM 1726 N N . SER A 1 221 ? 45.942 -17.167 -30.149 1.00 84.00 221 SER A N 1
ATOM 1727 C CA . SER A 1 221 ? 47.271 -17.773 -30.012 1.00 84.00 221 SER A CA 1
ATOM 1728 C C . SER A 1 221 ? 47.335 -19.051 -30.845 1.00 84.00 221 SER A C 1
ATOM 1730 O O . SER A 1 221 ? 46.674 -20.035 -30.518 1.00 84.00 221 SER A O 1
ATOM 1732 N N . THR A 1 222 ? 48.112 -19.049 -31.924 1.00 76.56 222 THR A N 1
ATOM 1733 C CA . THR A 1 222 ? 48.371 -20.229 -32.757 1.00 76.56 222 THR A CA 1
ATOM 1734 C C . THR A 1 222 ? 49.790 -20.725 -32.517 1.00 76.56 222 THR A C 1
ATOM 1736 O O . THR A 1 222 ? 50.754 -20.003 -32.772 1.00 76.56 222 THR A O 1
ATOM 1739 N N . GLN A 1 223 ? 49.921 -21.968 -32.060 1.00 75.62 223 GLN A N 1
ATOM 1740 C CA . GLN A 1 223 ? 51.203 -22.658 -31.949 1.00 75.62 223 GLN A CA 1
ATOM 1741 C C . GLN A 1 223 ? 51.394 -23.547 -33.178 1.00 75.62 223 GLN A C 1
ATOM 1743 O O . GLN A 1 223 ? 50.551 -24.402 -33.451 1.00 75.62 223 GLN A O 1
ATOM 1748 N N . ILE A 1 224 ? 52.483 -23.358 -33.926 1.00 66.00 224 ILE A N 1
ATOM 1749 C CA . ILE A 1 224 ? 52.843 -24.276 -35.015 1.00 66.00 224 ILE A CA 1
ATOM 1750 C C . ILE A 1 224 ? 53.843 -25.289 -34.462 1.00 66.00 224 ILE A C 1
ATOM 1752 O O . ILE A 1 224 ? 55.034 -25.004 -34.345 1.00 66.00 224 ILE A O 1
ATOM 1756 N N . ILE A 1 225 ? 53.362 -26.488 -34.128 1.00 60.41 225 ILE A N 1
ATOM 1757 C CA . ILE A 1 225 ? 54.228 -27.629 -33.816 1.00 60.41 225 ILE A CA 1
ATOM 1758 C C . ILE A 1 225 ? 54.877 -28.069 -35.130 1.00 60.41 225 ILE A C 1
ATOM 1760 O O . ILE A 1 225 ? 54.300 -28.828 -35.904 1.00 60.41 225 ILE A O 1
ATOM 1764 N N . SER A 1 226 ? 56.078 -27.576 -35.417 1.00 60.44 226 SER A N 1
ATOM 1765 C CA . SER A 1 226 ? 56.906 -28.103 -36.500 1.00 60.44 226 SER A CA 1
ATOM 1766 C C . SER A 1 226 ? 57.655 -29.341 -36.003 1.00 60.44 226 SER A C 1
ATOM 1768 O O . SER A 1 226 ? 58.872 -29.318 -35.836 1.00 60.44 226 SER A O 1
ATOM 1770 N N . SER A 1 227 ? 56.930 -30.426 -35.727 1.00 58.97 227 SER A N 1
ATOM 1771 C CA . SER A 1 227 ? 57.531 -31.754 -35.607 1.00 58.97 227 SER A CA 1
ATOM 1772 C C . SER A 1 227 ? 57.698 -32.321 -37.018 1.00 58.97 227 SER A C 1
ATOM 1774 O O . SER A 1 227 ? 56.813 -33.004 -37.526 1.00 58.97 227 SER A O 1
ATOM 1776 N N . LEU A 1 228 ? 58.813 -31.991 -37.679 1.00 56.56 228 LEU A N 1
ATOM 1777 C CA . LEU A 1 228 ? 59.220 -32.651 -38.929 1.00 56.56 228 LEU A CA 1
ATOM 1778 C C . LEU A 1 228 ? 59.958 -33.980 -38.676 1.00 56.56 228 LEU A C 1
ATOM 1780 O O . LEU A 1 228 ? 60.442 -34.600 -39.612 1.00 56.56 228 LEU A O 1
ATOM 1784 N N . ASP A 1 229 ? 60.029 -34.465 -37.440 1.00 60.78 229 ASP A N 1
ATOM 1785 C CA . ASP A 1 229 ? 60.661 -35.751 -37.163 1.00 60.78 229 ASP A CA 1
ATOM 1786 C C . ASP A 1 229 ? 59.607 -36.808 -36.812 1.00 60.78 229 ASP A C 1
ATOM 1788 O O . ASP A 1 229 ? 58.765 -36.586 -35.947 1.00 60.78 229 ASP A O 1
ATOM 1792 N N . GLN A 1 230 ? 59.680 -37.951 -37.497 1.00 53.97 230 GLN A N 1
ATOM 1793 C CA . GLN A 1 230 ? 58.809 -39.134 -37.414 1.00 53.97 230 GLN A CA 1
ATOM 1794 C C . GLN A 1 230 ? 57.457 -39.131 -38.154 1.00 53.97 230 GLN A C 1
ATOM 1796 O O . GLN A 1 230 ? 56.386 -39.187 -37.555 1.00 53.97 230 GLN A O 1
ATOM 1801 N N . ILE A 1 231 ? 57.514 -39.339 -39.472 1.00 49.09 231 ILE A N 1
ATOM 1802 C CA . ILE A 1 231 ? 56.671 -40.371 -40.102 1.00 49.09 231 ILE A CA 1
ATOM 1803 C C . ILE A 1 231 ? 57.617 -41.338 -40.817 1.00 49.09 231 ILE A C 1
ATOM 1805 O O . ILE A 1 231 ? 58.221 -41.015 -41.835 1.00 49.09 231 ILE A O 1
ATOM 1809 N N . GLY A 1 232 ? 57.807 -42.507 -40.205 1.00 45.12 232 GLY A N 1
ATOM 1810 C CA . GLY A 1 232 ? 58.656 -43.577 -40.715 1.00 45.12 232 GLY A CA 1
ATOM 1811 C C . GLY A 1 232 ? 58.107 -44.222 -41.987 1.00 45.12 232 GLY A C 1
ATOM 1812 O O . GLY A 1 232 ? 56.895 -44.320 -42.176 1.00 45.12 232 GLY A O 1
ATOM 1813 N 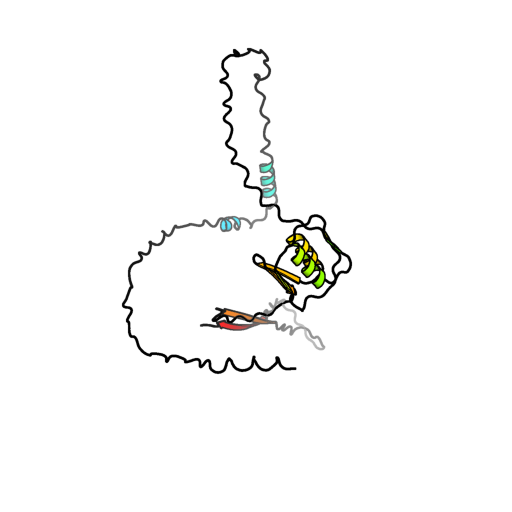N . GLY A 1 233 ? 59.016 -44.713 -42.836 1.00 39.59 233 GLY A N 1
ATOM 1814 C CA . GLY A 1 233 ? 58.629 -45.468 -44.026 1.00 39.59 233 GLY A CA 1
ATOM 1815 C C . GLY A 1 233 ? 59.735 -45.815 -45.026 1.00 39.59 233 GLY A C 1
ATOM 1816 O O . GLY A 1 233 ? 59.619 -45.462 -46.187 1.00 39.59 233 GLY A O 1
ATOM 1817 N N . SER A 1 234 ? 60.716 -46.609 -44.584 1.00 42.66 234 SER A N 1
ATOM 1818 C CA . SER A 1 234 ? 61.479 -47.595 -45.377 1.00 42.66 234 SER A CA 1
ATOM 1819 C C . SER A 1 234 ? 62.689 -47.196 -46.250 1.00 42.66 234 SER A C 1
ATOM 1821 O O . SER A 1 234 ? 62.646 -46.324 -47.106 1.00 42.66 234 SER A O 1
ATOM 1823 N N . GLN A 1 235 ? 63.712 -48.049 -46.084 1.00 41.12 235 GLN A N 1
ATOM 1824 C CA . GLN A 1 235 ? 64.830 -48.410 -46.967 1.00 41.12 235 GLN A CA 1
ATOM 1825 C C . GLN A 1 235 ? 66.050 -47.469 -47.101 1.00 41.12 235 GLN A C 1
ATOM 1827 O O . GLN A 1 235 ? 66.077 -46.559 -47.918 1.00 41.12 235 GLN A O 1
ATOM 1832 N N . GLY A 1 236 ? 67.157 -47.874 -46.455 1.00 38.81 236 GLY A N 1
ATOM 1833 C CA . GLY A 1 236 ? 68.424 -48.037 -47.186 1.00 38.81 236 GLY A CA 1
ATOM 1834 C C . GLY A 1 236 ? 69.672 -47.311 -46.670 1.00 38.81 236 GLY A C 1
ATOM 1835 O O . GLY A 1 236 ? 70.074 -46.319 -47.254 1.00 38.81 236 GLY A O 1
ATOM 1836 N N . GLY A 1 237 ? 70.368 -47.928 -45.704 1.00 40.88 237 GLY A N 1
ATOM 1837 C CA . GLY A 1 237 ? 71.832 -48.091 -45.746 1.00 40.88 237 GLY A CA 1
ATOM 1838 C C . GLY A 1 237 ? 72.748 -46.987 -45.190 1.00 40.88 237 GLY A C 1
ATOM 1839 O O . GLY A 1 237 ? 72.812 -45.888 -45.719 1.00 40.88 237 GLY A O 1
ATOM 1840 N N . GLY A 1 238 ? 73.610 -47.377 -44.240 1.00 41.28 238 GLY A N 1
ATOM 1841 C CA . GLY A 1 238 ? 74.958 -46.806 -44.090 1.00 41.28 238 GLY A CA 1
ATOM 1842 C C . GLY A 1 238 ? 75.246 -46.158 -42.738 1.00 41.28 238 GLY A C 1
ATOM 1843 O O . GLY A 1 238 ? 74.635 -45.164 -42.382 1.00 41.28 238 GLY A O 1
ATOM 1844 N N . GLY A 1 239 ? 76.181 -46.742 -41.983 1.00 47.81 239 GLY A N 1
ATOM 1845 C CA . GLY A 1 239 ? 76.496 -46.371 -40.604 1.00 47.81 239 GLY A CA 1
ATOM 1846 C C . GLY A 1 239 ? 77.146 -44.996 -40.406 1.00 47.81 239 GLY A C 1
ATOM 1847 O O . GLY A 1 239 ? 77.808 -44.455 -41.285 1.00 47.81 239 GLY A O 1
ATOM 1848 N N . GLY A 1 240 ? 77.007 -44.487 -39.182 1.00 38.25 240 GLY A N 1
ATOM 1849 C CA . GLY A 1 240 ? 77.698 -43.302 -38.682 1.00 38.25 240 GLY A CA 1
ATOM 1850 C C . GLY A 1 240 ? 77.267 -42.995 -37.250 1.00 38.25 240 GLY A C 1
ATOM 1851 O O . GLY A 1 240 ? 76.174 -42.493 -37.025 1.00 38.25 240 GLY A O 1
ATOM 1852 N N . SER A 1 241 ? 78.107 -43.348 -36.278 1.00 49.25 241 SER A N 1
ATOM 1853 C CA . SER A 1 241 ? 77.924 -43.032 -34.857 1.00 49.25 241 SER A CA 1
ATOM 1854 C C . SER A 1 241 ? 78.316 -41.576 -34.592 1.00 49.25 241 SER A C 1
ATOM 1856 O O . SER A 1 241 ? 79.390 -41.158 -35.025 1.00 49.25 241 SER A O 1
ATOM 1858 N N . GLY A 1 242 ? 77.498 -40.820 -33.853 1.00 38.81 242 GLY A N 1
ATOM 1859 C CA . GLY A 1 242 ? 77.906 -39.509 -33.350 1.00 38.81 242 GLY A CA 1
ATOM 1860 C C . GLY A 1 242 ? 76.793 -38.657 -32.742 1.00 38.81 242 GLY A C 1
ATOM 1861 O O . GLY A 1 242 ? 76.015 -38.056 -33.467 1.00 38.81 242 GLY A O 1
ATOM 1862 N N . GLY A 1 243 ? 76.824 -38.529 -31.411 1.00 38.25 243 GLY A N 1
ATOM 1863 C CA . GLY A 1 243 ? 76.567 -37.261 -30.718 1.00 38.25 243 GLY A CA 1
ATOM 1864 C C . GLY A 1 243 ? 75.113 -36.886 -30.441 1.00 38.25 243 GLY A C 1
ATOM 1865 O O . GLY A 1 243 ? 74.400 -36.405 -31.312 1.00 38.25 243 GLY A O 1
ATOM 1866 N N . GLY A 1 244 ? 74.717 -36.993 -29.169 1.00 58.47 244 GLY A N 1
ATOM 1867 C CA . GLY A 1 244 ? 73.537 -36.313 -28.652 1.00 58.47 244 GLY A CA 1
ATOM 1868 C C . GLY A 1 244 ? 73.645 -34.798 -28.838 1.00 58.47 244 GLY A C 1
ATOM 1869 O O . GLY A 1 244 ? 74.630 -34.180 -28.440 1.00 58.47 244 GLY A O 1
ATOM 1870 N N . GLY A 1 245 ? 72.606 -34.213 -29.420 1.00 39.75 245 GLY A N 1
ATOM 1871 C CA . GLY A 1 245 ? 72.383 -32.778 -29.473 1.00 39.75 245 GLY A CA 1
ATOM 1872 C C . GLY A 1 245 ? 70.946 -32.514 -29.061 1.00 39.75 245 GLY A C 1
ATOM 1873 O O . GLY A 1 245 ? 70.026 -32.776 -29.828 1.00 39.75 245 GLY A O 1
ATOM 1874 N N . GLY A 1 246 ? 70.756 -32.038 -27.829 1.00 54.31 246 GLY A N 1
ATOM 1875 C CA . GLY A 1 246 ? 69.485 -31.484 -27.381 1.00 54.31 246 GLY A CA 1
ATOM 1876 C C . GLY A 1 246 ? 69.147 -30.268 -28.234 1.00 54.31 246 GLY A C 1
ATOM 1877 O O . GLY A 1 246 ? 69.667 -29.179 -28.006 1.00 54.31 246 GLY A O 1
ATOM 1878 N N . GLY A 1 247 ? 68.307 -30.469 -29.245 1.00 41.94 247 GLY A N 1
ATOM 1879 C CA . GLY A 1 247 ? 67.697 -29.389 -30.001 1.00 41.94 247 GLY A CA 1
ATOM 1880 C C . GLY A 1 247 ? 66.568 -28.804 -29.170 1.00 41.94 247 GLY A C 1
ATOM 1881 O O . GLY A 1 247 ? 65.514 -29.424 -29.045 1.00 41.94 247 GLY A O 1
ATOM 1882 N N . GLY A 1 248 ? 66.801 -27.634 -28.574 1.00 56.97 248 GLY A N 1
ATOM 1883 C CA . GLY A 1 248 ? 65.740 -26.825 -27.987 1.00 56.97 248 GLY A CA 1
ATOM 1884 C C . GLY A 1 248 ? 64.683 -26.552 -29.051 1.00 56.97 248 GLY A C 1
ATOM 1885 O O . GLY A 1 248 ? 64.941 -25.817 -30.004 1.00 56.97 248 GLY A O 1
ATOM 1886 N N . GLY A 1 249 ? 63.519 -27.185 -28.907 1.00 55.12 249 GLY A N 1
ATOM 1887 C CA . GLY A 1 249 ? 62.345 -26.868 -29.704 1.00 55.12 249 GLY A CA 1
ATOM 1888 C C . GLY A 1 249 ? 61.971 -25.422 -29.420 1.00 55.12 249 GLY A C 1
ATOM 1889 O O . GLY A 1 249 ? 61.525 -25.108 -28.322 1.00 55.12 249 GLY A O 1
ATOM 1890 N N . GLY A 1 250 ? 62.233 -24.536 -30.380 1.00 60.19 250 GLY A N 1
ATOM 1891 C CA . GLY A 1 250 ? 61.759 -23.164 -30.324 1.00 60.19 250 GLY A CA 1
ATOM 1892 C C . GLY A 1 250 ? 60.238 -23.175 -30.277 1.00 60.19 250 GLY A C 1
ATOM 1893 O O . GLY A 1 250 ? 59.591 -23.704 -31.182 1.00 60.19 250 GLY A O 1
ATOM 1894 N N . ASP A 1 251 ? 59.677 -22.616 -29.209 1.00 64.00 251 ASP A N 1
ATOM 1895 C CA . ASP A 1 251 ? 58.242 -22.419 -29.068 1.00 64.00 251 ASP A CA 1
ATOM 1896 C C . ASP A 1 251 ? 57.754 -21.457 -30.164 1.00 64.00 251 ASP A C 1
ATOM 1898 O O . ASP A 1 251 ? 57.854 -20.234 -30.051 1.00 64.00 251 ASP A O 1
ATOM 1902 N N . ASN A 1 252 ? 57.217 -22.011 -31.251 1.00 64.94 252 ASN A N 1
ATOM 1903 C CA . ASN A 1 252 ? 56.629 -21.260 -32.360 1.00 64.94 252 ASN A CA 1
ATOM 1904 C C . ASN A 1 252 ? 55.212 -20.799 -31.990 1.00 64.94 252 ASN A C 1
ATOM 1906 O O . ASN A 1 252 ? 54.217 -21.307 -32.513 1.00 64.94 252 ASN A O 1
ATOM 1910 N N . ASN A 1 253 ? 55.114 -19.862 -31.049 1.00 70.56 253 ASN A N 1
ATOM 1911 C CA . ASN A 1 253 ? 53.852 -19.284 -30.598 1.00 70.56 253 ASN A CA 1
ATOM 1912 C C . ASN A 1 253 ? 53.596 -17.940 -31.300 1.00 70.56 253 ASN A C 1
ATOM 1914 O O . ASN A 1 253 ? 54.300 -16.964 -31.052 1.00 70.56 253 ASN A O 1
ATOM 1918 N N . SER A 1 254 ? 52.585 -17.883 -32.167 1.00 81.00 254 SER A N 1
ATOM 1919 C CA . SER A 1 254 ? 52.114 -16.641 -32.790 1.00 81.00 254 SER A CA 1
ATOM 1920 C C . SER A 1 254 ? 50.850 -16.165 -32.086 1.00 81.00 254 SER A C 1
ATOM 1922 O O . SER A 1 254 ? 49.853 -16.881 -32.070 1.00 81.00 254 SER A O 1
ATOM 1924 N N . THR A 1 255 ? 50.865 -14.958 -31.523 1.00 81.44 255 THR A N 1
ATOM 1925 C CA . THR A 1 255 ? 49.693 -14.355 -30.877 1.00 81.44 255 THR A CA 1
ATOM 1926 C C . THR A 1 255 ? 49.198 -13.156 -31.688 1.00 81.44 255 THR A C 1
ATOM 1928 O O . THR A 1 255 ? 49.954 -12.243 -32.011 1.00 81.44 255 THR A O 1
ATOM 1931 N N . THR A 1 256 ? 47.918 -13.161 -32.057 1.00 86.19 256 THR A N 1
ATOM 1932 C CA . THR A 1 256 ? 47.232 -12.062 -32.748 1.00 86.19 256 THR A CA 1
ATOM 1933 C C . THR A 1 256 ? 46.193 -11.481 -31.809 1.00 86.19 256 THR A C 1
ATOM 1935 O O . THR A 1 256 ? 45.240 -12.163 -31.443 1.00 86.19 256 THR A O 1
ATOM 1938 N N . LYS A 1 257 ? 46.365 -10.217 -31.426 1.00 85.81 257 LYS A N 1
ATOM 1939 C CA . LYS A 1 257 ? 45.426 -9.496 -30.568 1.00 85.81 257 LYS A CA 1
ATOM 1940 C C . LYS A 1 257 ? 44.626 -8.492 -31.383 1.00 85.81 257 LYS A C 1
ATOM 1942 O O . LYS A 1 257 ? 45.201 -7.620 -32.030 1.00 85.81 257 LYS A O 1
ATOM 1947 N N . ILE A 1 258 ? 43.305 -8.578 -31.301 1.00 87.38 258 ILE A N 1
ATOM 1948 C CA . ILE A 1 258 ? 42.365 -7.632 -31.900 1.00 87.38 258 ILE A CA 1
ATOM 1949 C C . ILE A 1 258 ? 41.641 -6.930 -30.755 1.00 87.38 258 ILE A C 1
ATOM 1951 O O . ILE A 1 258 ? 40.962 -7.572 -29.961 1.00 87.38 258 ILE A O 1
ATOM 1955 N N . SER A 1 259 ? 41.794 -5.612 -30.659 1.00 86.75 259 SER A N 1
ATOM 1956 C CA . SER A 1 259 ? 41.084 -4.776 -29.686 1.00 86.75 259 SER A CA 1
ATOM 1957 C C . SER A 1 259 ? 40.032 -3.956 -30.421 1.00 86.75 259 SER A C 1
ATOM 1959 O O . SER A 1 259 ? 40.371 -3.164 -31.296 1.00 86.75 259 SER A O 1
ATOM 1961 N N . ASN A 1 260 ? 38.767 -4.125 -30.055 1.00 88.44 260 ASN A N 1
ATOM 1962 C CA . ASN A 1 260 ? 37.647 -3.336 -30.543 1.00 88.44 260 ASN A CA 1
ATOM 1963 C C . ASN A 1 260 ? 37.138 -2.447 -29.407 1.00 88.44 260 ASN A C 1
ATOM 1965 O O . ASN A 1 260 ? 36.717 -2.947 -28.367 1.00 88.44 260 ASN A O 1
ATOM 1969 N N . ILE A 1 261 ? 37.203 -1.135 -29.603 1.00 88.81 261 ILE A N 1
ATOM 1970 C CA . ILE A 1 261 ? 36.731 -0.139 -28.644 1.00 88.81 261 ILE A CA 1
ATOM 1971 C C . ILE A 1 261 ? 35.544 0.575 -29.288 1.00 88.81 261 ILE A C 1
ATOM 1973 O O . ILE A 1 261 ? 35.665 1.142 -30.372 1.00 88.81 261 ILE A O 1
ATOM 1977 N N . SER A 1 262 ? 34.400 0.542 -28.613 1.00 89.75 262 SER A N 1
ATOM 1978 C CA . SER A 1 262 ? 33.167 1.216 -29.007 1.00 89.75 262 SER A CA 1
ATOM 1979 C C . SER A 1 262 ? 32.777 2.198 -27.912 1.00 89.75 262 SER A C 1
ATOM 1981 O O . SER A 1 262 ? 32.251 1.783 -26.879 1.00 89.75 262 SER A O 1
ATOM 1983 N N . ASN A 1 263 ? 32.974 3.486 -28.174 1.00 88.31 263 ASN A N 1
ATOM 1984 C CA . ASN A 1 263 ? 32.592 4.565 -27.267 1.00 88.31 263 ASN A CA 1
ATOM 1985 C C . ASN A 1 263 ? 31.280 5.183 -27.755 1.00 88.31 263 ASN A C 1
ATOM 1987 O O . ASN A 1 263 ? 31.164 5.579 -28.916 1.00 88.31 263 ASN A O 1
ATOM 1991 N N . ASN A 1 264 ? 30.282 5.252 -26.883 1.00 83.31 264 ASN A N 1
ATOM 1992 C CA . ASN A 1 264 ? 29.012 5.919 -27.140 1.00 83.31 264 ASN A CA 1
ATOM 1993 C C . ASN A 1 264 ? 28.776 6.940 -26.032 1.00 83.31 264 ASN A C 1
ATOM 1995 O O . ASN A 1 264 ? 28.233 6.627 -24.972 1.00 83.31 264 ASN A O 1
ATOM 1999 N N . HIS A 1 265 ? 29.253 8.154 -26.274 1.00 86.06 265 HIS A N 1
ATOM 2000 C CA . HIS A 1 265 ? 29.036 9.297 -25.405 1.00 86.06 265 HIS A CA 1
ATOM 2001 C C . HIS A 1 265 ? 27.877 10.083 -26.004 1.00 86.06 265 HIS A C 1
ATOM 2003 O O . HIS A 1 265 ? 27.981 10.599 -27.113 1.00 86.06 265 HIS A O 1
ATOM 2009 N N . PHE A 1 266 ? 26.743 10.136 -25.310 1.00 77.94 266 PHE A N 1
ATOM 2010 C CA . PHE A 1 266 ? 25.529 10.724 -25.883 1.00 77.94 266 PHE A CA 1
ATOM 2011 C C . PHE A 1 266 ? 25.598 12.259 -26.035 1.00 77.94 266 PHE A C 1
ATOM 2013 O O . PHE A 1 266 ? 24.707 12.827 -26.664 1.00 77.94 266 PHE A O 1
ATOM 2020 N N . TRP A 1 267 ? 26.614 12.925 -25.458 1.00 77.44 267 TRP A N 1
ATOM 2021 C CA . TRP A 1 267 ? 26.689 14.392 -25.339 1.00 77.44 267 TRP A CA 1
ATOM 2022 C C . TRP A 1 267 ? 28.081 15.019 -25.527 1.00 77.44 267 TRP A C 1
ATOM 2024 O O . TRP A 1 267 ? 28.195 16.229 -25.334 1.00 77.44 267 TRP A O 1
ATOM 2034 N N . ASP A 1 268 ? 29.099 14.232 -25.880 1.00 71.25 268 ASP A N 1
ATOM 2035 C CA . ASP A 1 268 ? 30.440 14.745 -26.215 1.00 71.25 268 ASP A CA 1
ATOM 2036 C C . ASP A 1 268 ? 30.603 14.972 -27.726 1.00 71.25 268 ASP A C 1
ATOM 2038 O O . ASP A 1 268 ? 29.933 14.259 -28.513 1.00 71.25 268 ASP A O 1
#

Sequence (268 aa):
MNWLYHYLHRLNAIKLRIPPFEKGGQGGFKSLKDKIPLSPPFSKGEAKSLNLMALLHRLHLKGESGLFLSFILWLLVACAPQPPLPSPGHIHTTPTRPPADDIPPPVQRPRYIPPPPPSASSLETYSVVITDMPVKNLLIALANDTKMNIDIYPGITGTVTLNAIEQTLPQILDRIAKQVDLYYEIQGSNLVITPNEPIVRTYKVGYVNMMRDSTSNVDISTQIISSLDQIGGSQGGGGGSGGGGGGGGGDNNSTTKISNISNNHFWD

Radius of gyration: 46.97 Å; chains: 1; bounding box: 126×93×114 Å

pLDDT: mean 70.72, std 20.46, range [33.94, 96.75]

Foldseek 3Di:
DDDPPPDPPDDDDDDDDDDDDDDDDDDDDDDPDDDDDDDDDDDDDDDPPPPPVVVVVVPPPDDDPPPVVVVVVVVVVPDDDDDDDDDPPPPPPPPPPDPPPDDPPDDPDDDDDPPDDPDDPPADWDWDFDDFAWVVVVVVVLLVVVVAAEAEDPPWTDTDGDGGGGHHPVVVVVNVCVRTQWDWDDDPRYIYIDGNDDDDDDDDDPDDFDKDKDKDKDKDKDWDPPPPPDDDDDDDDDDDDDDDDPDDDPGRIDIDMDMDIDIDGPPD